Protein AF-A0A519R0A8-F1 (afdb_monomer_lite)

Sequence (321 aa):
MTLFTKVAYLVEERYNLFTANKQLREIIYPLIDRTITTGELDEILRKILRLENKTVKRFNTLLNRAEIEDIIEFSEKVSKKMEDLEFVEKLTVTEISKYVAERKELHKVLEKMLWLFGEQYLDNTTLLSDTNLENNLRKLSEEHLAYKANKKEGNISTDLPAKLKSITDLFLYSEKPIDGVRREILVVELKAPKVRISHIELRQAMKYAKQIEESAFYSEDMNVHIILISSEISNETKYELNGIKKPRENPYFYWQSEAKSITISVMRWAQVIELNKRKLSYLSNKLKIKDVNIDEKINSDFSDIGFDKVRSVLRKVPIPQ

Radius of gyration: 27.21 Å; chains: 1; bounding box: 68×45×87 Å

Secondary structure (DSSP, 8-state):
--HHHHHHHHHHHHH-HHHH-HHHHHHHHHHHHHHHHH-TTHHHHHHHHTS-HHHHHHHHHHHTTS-HHHHHHHHHHHHHHHHHHHHHHHHHHSGGGGT--IIIIIHHHHHT-GGGG-GGGSSSEEEEEEEEHHHHHHHHHHHHS-----TTTT-S-S---S----EEEEEEEES--SS-SSEEEEEEEE--TTS-B-HHHHHHHHHHHHHHHH-TT--TTEEEEEEEEES-B-HHHHHHHHHS---TT-TTEEEE-SSSSEEEEEEEHHHHHHHHHHHHHHHHTT--PPP--HHHHHHHH-TTS--HHHHHHHTTSPPP-

Foldseek 3Di:
DDPLVVVVVVCCVVPVCVPPPPVVVVVVSVVSCCCVPPVPCVVVVVVVVPDDPVVVVVVVVVCVPDPPVVVVVVLVVLLVLLLLLLLLCCCQVDPLLVQDDDQQHVLVSCVVVVCLVPPLQPDAKDKDAQDQLLVVLVVCLVPPVVDDQDPVVVLDPPCPDDRRRDTFGIWIWGPDDPPDQATEIETEHEDRQPDADDVVLVVSQVVSLVCLVPHSSRDLSYAYEYEYEYQHHDPVVVVLLVPDDDDPVANQFDDADPVGNYTYGYDYSVRSSVVVVVVSCVVDVPDDHDNHDNVVCCVPPVVVGDSPRSVVVVVVDDDDD

pLDDT: mean 84.0, std 13.2, range [34.72, 97.88]

Structure (mmCIF, N/CA/C/O backbone):
data_AF-A0A519R0A8-F1
#
_entry.id   AF-A0A519R0A8-F1
#
loop_
_atom_site.group_PDB
_atom_site.id
_atom_site.type_symbol
_atom_site.label_atom_id
_atom_site.label_alt_id
_atom_site.label_comp_id
_atom_site.label_asym_id
_atom_site.label_entity_id
_atom_site.label_seq_id
_atom_site.pdbx_PDB_ins_code
_atom_site.Cartn_x
_atom_site.Cartn_y
_atom_site.Cartn_z
_atom_site.occupancy
_atom_site.B_iso_or_equiv
_atom_site.auth_seq_id
_atom_site.auth_comp_id
_atom_site.auth_asym_id
_atom_site.auth_atom_id
_atom_site.pdbx_PDB_model_num
ATOM 1 N N . MET A 1 1 ? -41.594 -8.027 36.739 1.00 58.56 1 MET A N 1
ATOM 2 C CA . MET A 1 1 ? -40.875 -6.739 36.610 1.00 58.56 1 MET A CA 1
ATOM 3 C C . MET A 1 1 ? -39.522 -7.028 35.976 1.00 58.56 1 MET A C 1
ATOM 5 O O . MET A 1 1 ? -38.769 -7.806 36.557 1.00 58.56 1 MET A O 1
ATOM 9 N N . THR A 1 2 ? -39.266 -6.529 34.763 1.00 81.94 2 THR A N 1
ATOM 10 C CA . THR A 1 2 ? -38.031 -6.833 34.014 1.00 81.94 2 THR A CA 1
ATOM 11 C C . THR A 1 2 ? -36.813 -6.209 34.704 1.00 81.94 2 THR A C 1
ATOM 13 O O . THR A 1 2 ? -36.961 -5.309 35.536 1.00 81.94 2 THR A O 1
ATOM 16 N N . LEU A 1 3 ? -35.604 -6.694 34.394 1.00 79.69 3 LEU A N 1
ATOM 17 C CA . LEU A 1 3 ? -34.359 -6.126 34.930 1.00 79.69 3 LEU A CA 1
ATOM 18 C C . LEU A 1 3 ? -34.254 -4.628 34.609 1.00 79.69 3 LEU A C 1
ATOM 20 O O . LEU A 1 3 ? -33.953 -3.839 35.500 1.00 79.69 3 LEU A O 1
ATOM 24 N N . PHE A 1 4 ? -34.621 -4.243 33.383 1.00 83.31 4 PHE A N 1
ATOM 25 C CA . PHE A 1 4 ? -34.763 -2.848 32.973 1.00 83.31 4 PHE A CA 1
ATOM 26 C C . PHE A 1 4 ? -35.669 -2.055 33.925 1.00 83.31 4 PHE A C 1
ATOM 28 O O . PHE A 1 4 ? -35.229 -1.054 34.480 1.00 83.31 4 PHE A O 1
ATOM 35 N N . THR A 1 5 ? -36.900 -2.520 34.190 1.00 81.12 5 THR A N 1
ATOM 36 C CA . THR A 1 5 ? -37.837 -1.799 35.071 1.00 81.12 5 THR A CA 1
ATOM 37 C C . THR A 1 5 ? -37.281 -1.634 36.489 1.00 81.12 5 THR A C 1
ATOM 39 O O . THR A 1 5 ? -37.506 -0.599 37.108 1.00 81.12 5 THR A O 1
ATOM 42 N N . LYS A 1 6 ? -36.540 -2.624 37.012 1.00 83.81 6 LYS A 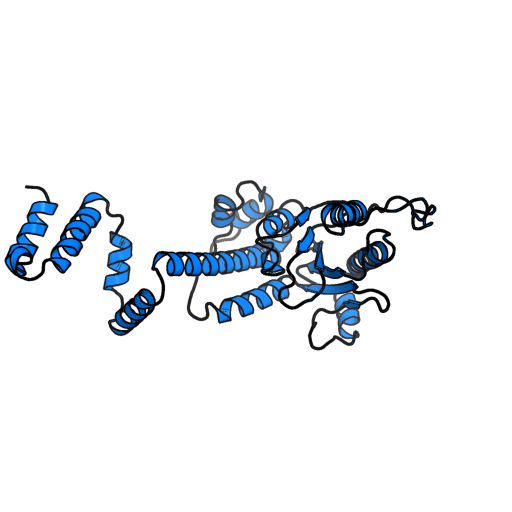N 1
ATOM 43 C CA . LYS A 1 6 ? -35.899 -2.530 38.338 1.00 83.81 6 LYS A CA 1
ATOM 44 C C . LYS A 1 6 ? -34.790 -1.481 38.361 1.00 83.81 6 LYS A C 1
ATOM 46 O O . LYS A 1 6 ? -34.750 -0.670 39.279 1.00 83.81 6 LYS A O 1
ATOM 51 N N . VAL A 1 7 ? -33.918 -1.476 37.353 1.00 83.38 7 VAL A N 1
ATOM 52 C CA . VAL A 1 7 ? -32.825 -0.497 37.248 1.00 83.38 7 VAL A CA 1
ATOM 53 C C . VAL A 1 7 ? -33.376 0.912 37.022 1.00 83.38 7 VAL A C 1
ATOM 55 O O . VAL A 1 7 ? -32.966 1.838 37.715 1.00 83.38 7 VAL A O 1
ATOM 58 N N . ALA A 1 8 ? -34.343 1.072 36.117 1.00 83.50 8 ALA A N 1
ATOM 59 C CA . ALA A 1 8 ? -34.987 2.353 35.841 1.00 83.50 8 ALA A CA 1
ATOM 60 C C . ALA A 1 8 ? -35.677 2.929 37.088 1.00 83.50 8 ALA A C 1
ATOM 62 O O . ALA A 1 8 ? -35.498 4.106 37.388 1.00 83.50 8 ALA A O 1
ATOM 63 N N . TYR A 1 9 ? -36.387 2.093 37.854 1.00 85.38 9 TYR A N 1
ATOM 64 C CA . TYR A 1 9 ? -37.007 2.503 39.115 1.00 85.38 9 TYR A CA 1
ATOM 65 C C . TYR A 1 9 ? -35.974 3.014 40.132 1.00 85.38 9 TYR A C 1
ATOM 67 O O . TYR A 1 9 ? -36.159 4.088 40.691 1.00 85.38 9 TYR A O 1
ATOM 75 N N . LEU A 1 10 ? -34.861 2.296 40.328 1.00 85.50 10 LEU A N 1
ATOM 76 C CA . LEU A 1 10 ? -33.800 2.707 41.262 1.00 85.50 10 LEU A CA 1
ATOM 77 C C . LEU A 1 10 ? -33.104 4.011 40.840 1.00 85.50 10 LEU A C 1
ATOM 79 O O . LEU A 1 10 ? -32.723 4.819 41.687 1.00 85.50 10 LEU A O 1
ATOM 83 N N . VAL A 1 11 ? -32.912 4.220 39.534 1.00 85.19 11 VAL A N 1
ATOM 84 C CA . VAL A 1 11 ? -32.362 5.476 39.000 1.00 85.19 11 VAL A CA 1
ATOM 85 C C . VAL A 1 11 ? -33.326 6.629 39.265 1.00 85.19 11 VAL A C 1
ATOM 87 O O . VAL A 1 11 ? -32.899 7.694 39.709 1.00 85.19 11 VAL A O 1
ATOM 90 N N . GLU A 1 12 ? -34.619 6.415 39.043 1.00 86.00 12 GLU A N 1
ATOM 91 C CA . GLU A 1 12 ? -35.636 7.434 39.273 1.00 86.00 12 GLU A CA 1
ATOM 92 C C . GLU A 1 12 ? -35.795 7.774 40.756 1.00 86.00 12 GLU A C 1
ATOM 94 O O . GLU A 1 12 ? -35.797 8.945 41.116 1.00 86.00 12 GLU A O 1
ATOM 99 N N . GLU A 1 13 ? -35.841 6.771 41.631 1.00 86.19 13 GLU A N 1
ATOM 100 C CA . GLU A 1 13 ? -35.926 6.963 43.082 1.00 86.19 13 GLU A CA 1
ATOM 101 C C . GLU A 1 13 ? -34.763 7.813 43.617 1.00 86.19 13 GLU A C 1
ATOM 103 O O . GLU A 1 13 ? -34.946 8.654 44.496 1.00 86.19 13 GLU A O 1
ATOM 108 N N . ARG A 1 14 ? -33.559 7.630 43.061 1.00 83.69 14 ARG A N 1
ATOM 109 C CA . ARG A 1 14 ? -32.351 8.323 43.521 1.00 83.69 14 ARG A CA 1
ATOM 110 C C . ARG A 1 14 ? -32.136 9.701 42.894 1.00 83.69 14 ARG A C 1
ATOM 112 O O . ARG A 1 14 ? -31.590 10.578 43.561 1.00 83.69 14 ARG A O 1
ATOM 119 N N . TYR A 1 15 ? -32.486 9.881 41.621 1.00 81.56 15 TYR A N 1
ATOM 120 C CA . TYR A 1 15 ? -32.145 11.084 40.847 1.00 81.56 15 TYR A CA 1
ATOM 121 C C . TYR A 1 15 ? -33.360 11.888 40.363 1.00 81.56 15 TYR A C 1
ATOM 123 O O . TYR A 1 15 ? -33.175 12.996 39.861 1.00 81.56 15 TYR A O 1
ATOM 131 N N . ASN A 1 16 ? -34.578 11.359 40.522 1.00 83.19 16 ASN A N 1
ATOM 132 C CA . ASN A 1 16 ? -35.859 11.987 40.176 1.00 83.19 16 ASN A CA 1
ATOM 133 C C . ASN A 1 16 ? -35.863 12.626 38.768 1.00 83.19 16 ASN A C 1
ATOM 135 O O . ASN A 1 16 ? -36.274 13.776 38.568 1.00 83.19 16 ASN A O 1
ATOM 139 N N . LEU A 1 17 ? -35.322 11.898 37.781 1.00 79.44 17 LEU A N 1
ATOM 140 C CA . LEU A 1 17 ? -35.081 12.391 36.423 1.00 79.44 17 LEU A CA 1
ATOM 141 C C . LEU A 1 17 ? -36.370 12.806 35.697 1.00 79.44 17 LEU A C 1
ATOM 143 O O . LEU A 1 17 ? -36.302 13.678 34.826 1.00 79.44 17 LEU A O 1
ATOM 147 N N . PHE A 1 18 ? -37.535 12.248 36.053 1.00 70.81 18 PHE A N 1
ATOM 148 C CA . PHE A 1 18 ? -38.830 12.634 35.481 1.00 70.81 18 PHE A CA 1
ATOM 149 C C . PHE A 1 18 ? -39.175 14.102 35.722 1.00 70.81 18 PHE A C 1
ATOM 151 O O . PHE A 1 18 ? -39.801 14.713 34.856 1.00 70.81 18 PHE A O 1
ATOM 158 N N . THR A 1 19 ? -38.774 14.665 36.863 1.00 69.31 19 THR A N 1
ATOM 159 C CA . THR A 1 19 ? -39.063 16.063 37.219 1.00 69.31 19 THR A CA 1
ATOM 160 C C . THR A 1 19 ? -37.843 16.970 37.089 1.00 69.31 19 THR A C 1
ATOM 162 O O . THR A 1 19 ? -38.003 18.158 36.822 1.00 69.31 19 THR A O 1
ATOM 165 N N . ALA A 1 20 ? -36.630 16.427 37.230 1.00 67.25 20 ALA A N 1
ATOM 166 C CA . ALA A 1 20 ? -35.409 17.222 37.321 1.00 67.25 20 ALA A CA 1
ATOM 167 C C . ALA A 1 20 ? -34.780 17.593 35.966 1.00 67.25 20 ALA A C 1
ATOM 169 O O . ALA A 1 20 ? -34.232 18.688 35.839 1.00 67.25 20 ALA A O 1
ATOM 170 N N . ASN A 1 21 ? -34.798 16.710 34.955 1.00 71.62 21 ASN A N 1
ATOM 171 C CA . ASN A 1 21 ? -34.116 16.989 33.684 1.00 71.62 21 ASN A CA 1
ATOM 172 C C . ASN A 1 21 ? -34.630 16.129 32.513 1.00 71.62 21 ASN A C 1
ATOM 174 O O . ASN A 1 21 ? -34.204 14.988 32.314 1.00 71.62 21 ASN A O 1
ATOM 178 N N . LYS A 1 22 ? -35.500 16.719 31.679 1.00 75.56 22 LYS A N 1
ATOM 179 C CA . LYS A 1 22 ? -36.087 16.056 30.502 1.00 75.56 22 LYS A CA 1
ATOM 180 C C . LYS A 1 22 ? -35.032 15.565 29.495 1.00 75.56 22 LYS A C 1
ATOM 182 O O . LYS A 1 22 ? -35.197 14.476 28.957 1.00 75.56 22 LYS A O 1
ATOM 187 N N . GLN A 1 23 ? -33.946 16.316 29.283 1.00 79.06 23 GLN A N 1
ATOM 188 C CA . GLN A 1 23 ? -32.881 15.937 28.342 1.00 79.06 23 GLN A CA 1
ATOM 189 C C . GLN A 1 23 ? -32.095 14.714 28.830 1.00 79.06 23 GLN A C 1
ATOM 191 O O . GLN A 1 23 ? -31.862 13.785 28.063 1.00 79.06 23 GLN A O 1
ATOM 196 N N . LEU A 1 24 ? -31.730 14.663 30.117 1.00 79.62 24 LEU A N 1
ATOM 197 C CA . LEU A 1 24 ? -31.035 13.494 30.674 1.00 79.62 24 LEU A CA 1
ATOM 198 C C . LEU A 1 24 ? -31.909 12.240 30.628 1.00 79.62 24 LEU A C 1
ATOM 200 O O . LEU A 1 24 ? -31.403 11.151 30.370 1.00 79.62 24 LEU A O 1
ATOM 204 N N . ARG A 1 25 ? -33.222 12.386 30.826 1.00 82.12 25 ARG A N 1
ATOM 205 C CA . ARG A 1 25 ? -34.179 11.279 30.733 1.00 82.12 25 ARG A CA 1
ATOM 206 C C . ARG A 1 25 ? -34.191 10.628 29.346 1.00 82.12 25 ARG A C 1
ATOM 208 O O . ARG A 1 25 ? -34.210 9.404 29.246 1.00 82.12 25 ARG A O 1
ATOM 215 N N . GLU A 1 26 ? -34.176 11.447 28.295 1.00 83.88 26 GLU A N 1
ATOM 216 C CA . GLU A 1 26 ? -34.168 11.002 26.892 1.00 83.88 26 GLU A CA 1
ATOM 217 C C . GLU A 1 26 ? -32.861 10.293 26.499 1.00 83.88 26 GLU A C 1
ATOM 219 O O . GLU A 1 26 ? -32.829 9.586 25.499 1.00 83.88 26 GLU A O 1
ATOM 224 N N . ILE A 1 27 ? -31.809 10.408 27.316 1.00 85.00 27 ILE A N 1
ATOM 225 C CA . ILE A 1 27 ? -30.513 9.753 27.107 1.00 85.00 27 ILE A CA 1
ATOM 226 C C . ILE A 1 27 ? -30.371 8.501 27.989 1.00 85.00 27 ILE A C 1
ATOM 228 O O . ILE A 1 27 ? -30.049 7.419 27.501 1.00 85.00 27 ILE A O 1
ATOM 232 N N . ILE A 1 28 ? -30.623 8.626 29.296 1.00 85.19 28 ILE A N 1
ATOM 233 C CA . ILE A 1 28 ? -30.340 7.587 30.300 1.00 85.19 28 ILE A CA 1
ATOM 234 C C . ILE A 1 28 ? -31.201 6.338 30.087 1.00 85.19 28 ILE A C 1
ATOM 236 O O . ILE A 1 28 ? -30.672 5.228 30.131 1.00 85.19 28 ILE A O 1
ATOM 240 N N . TYR A 1 29 ? -32.507 6.483 29.839 1.00 84.88 29 TYR A N 1
ATOM 241 C CA . TYR A 1 29 ? -33.378 5.314 29.696 1.00 84.88 29 TYR A CA 1
ATOM 242 C C . TYR A 1 29 ? -33.088 4.495 28.431 1.00 84.88 29 TYR A C 1
ATOM 244 O O . TYR A 1 29 ? -32.929 3.281 28.570 1.00 84.88 29 TYR A O 1
ATOM 252 N N . PRO A 1 30 ? -32.916 5.099 27.237 1.00 86.56 30 PRO A N 1
ATOM 253 C CA . PRO A 1 30 ? -32.471 4.351 26.062 1.00 86.56 30 PRO A CA 1
ATOM 254 C C . PRO A 1 30 ? -31.091 3.713 26.234 1.00 86.56 30 PRO A C 1
ATOM 256 O O . PRO A 1 30 ? -30.881 2.598 25.765 1.00 86.56 30 PRO A O 1
ATOM 259 N N . LEU A 1 31 ? -30.154 4.371 26.929 1.00 84.75 31 LEU A N 1
ATOM 260 C CA . LEU A 1 31 ? -28.845 3.780 27.224 1.00 84.75 31 LEU A CA 1
ATOM 261 C C . LEU A 1 31 ? -28.966 2.540 28.113 1.00 84.75 31 LEU A C 1
ATOM 263 O O . LEU A 1 31 ? -28.360 1.516 27.800 1.00 84.75 31 LEU A O 1
ATO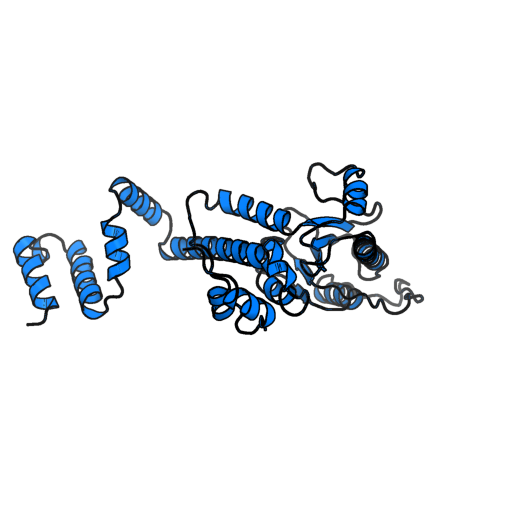M 267 N N . ILE A 1 32 ? -29.742 2.612 29.200 1.00 83.44 32 ILE A N 1
ATOM 268 C CA . ILE A 1 32 ? -29.983 1.471 30.096 1.00 83.44 32 ILE A CA 1
ATOM 269 C C . ILE A 1 32 ? -30.641 0.330 29.317 1.00 83.44 32 ILE A C 1
ATOM 271 O O . ILE A 1 32 ? -30.184 -0.807 29.415 1.00 83.44 32 ILE A O 1
ATOM 275 N N . ASP A 1 33 ? -31.671 0.629 28.523 1.00 84.56 33 ASP A N 1
ATOM 276 C CA . ASP A 1 33 ? -32.378 -0.379 27.735 1.00 84.56 33 ASP A CA 1
ATOM 277 C C . ASP A 1 33 ? -31.461 -1.043 26.703 1.00 84.56 33 ASP A C 1
ATOM 279 O O . ASP A 1 33 ? -31.282 -2.258 26.734 1.00 84.56 33 ASP A O 1
ATOM 283 N N . ARG A 1 34 ? -30.775 -0.263 25.855 1.00 83.56 34 ARG A N 1
ATOM 284 C 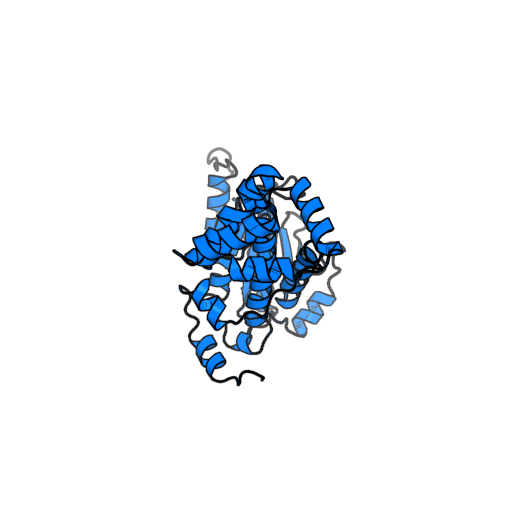CA . ARG A 1 34 ? -29.857 -0.815 24.844 1.00 83.56 34 ARG A CA 1
ATOM 285 C C . ARG A 1 34 ? -28.730 -1.623 25.478 1.00 83.56 34 ARG A C 1
ATOM 287 O O . ARG A 1 34 ? -28.407 -2.699 24.979 1.00 83.56 34 ARG A O 1
ATOM 294 N N . THR A 1 35 ? -28.164 -1.155 26.590 1.00 84.19 35 THR A N 1
ATOM 295 C CA . THR A 1 35 ? -27.068 -1.863 27.270 1.00 84.19 35 THR A CA 1
ATOM 296 C C . THR A 1 35 ? -27.535 -3.189 27.871 1.00 84.19 35 THR A C 1
ATOM 298 O O . THR A 1 35 ? -26.844 -4.190 27.723 1.00 84.19 35 THR A O 1
ATOM 301 N N . ILE A 1 36 ? -28.707 -3.224 28.517 1.00 82.81 36 ILE A N 1
ATOM 302 C CA . ILE A 1 36 ? -29.239 -4.440 29.156 1.00 82.81 36 ILE A CA 1
ATOM 303 C C . ILE A 1 36 ? -29.782 -5.434 28.122 1.00 82.81 36 ILE A C 1
ATOM 305 O O . ILE A 1 36 ? -29.609 -6.639 28.288 1.00 82.81 36 ILE A O 1
ATOM 309 N N . THR A 1 37 ? -30.449 -4.940 27.079 1.00 81.19 37 THR A N 1
ATOM 310 C CA . THR A 1 37 ? -31.188 -5.771 26.121 1.00 81.19 37 THR A CA 1
ATOM 311 C C . THR A 1 37 ? -30.292 -6.314 25.008 1.00 81.19 37 THR A C 1
ATOM 313 O O . THR A 1 37 ? -30.433 -7.476 24.636 1.00 81.19 37 THR A O 1
ATOM 316 N N . THR A 1 38 ? -29.364 -5.505 24.483 1.00 78.31 38 THR A N 1
ATOM 317 C CA . THR A 1 38 ? -28.519 -5.895 23.332 1.00 78.31 38 THR A CA 1
ATOM 318 C C . THR A 1 38 ? -27.066 -6.171 23.710 1.00 78.31 38 THR A C 1
ATOM 320 O O . THR A 1 38 ? -26.381 -6.912 23.014 1.00 78.31 38 THR A O 1
ATOM 323 N N . GLY A 1 39 ? -26.567 -5.571 24.798 1.00 79.31 39 GLY A N 1
ATOM 324 C CA . GLY A 1 39 ? -25.154 -5.648 25.184 1.00 79.31 39 GLY A CA 1
ATOM 325 C C . GLY A 1 39 ? -24.187 -4.889 24.261 1.00 79.31 39 GLY A C 1
ATOM 326 O O . GLY A 1 39 ? -23.020 -4.744 24.614 1.00 79.31 39 GLY A O 1
ATOM 327 N N . GLU A 1 40 ? -24.654 -4.343 23.131 1.00 79.81 40 GLU A N 1
ATOM 328 C CA . GLU A 1 40 ? -23.834 -3.675 22.101 1.00 79.81 40 GLU A CA 1
ATOM 329 C C . GLU A 1 40 ? -22.995 -2.513 22.651 1.00 79.81 40 GLU A C 1
ATOM 331 O O . GLU A 1 40 ? -21.902 -2.227 22.167 1.00 79.81 40 GLU A O 1
ATOM 336 N N . LEU A 1 41 ? -23.502 -1.834 23.682 1.00 83.81 41 LEU A N 1
ATOM 337 C CA . LEU A 1 41 ? -22.853 -0.670 24.278 1.00 83.81 41 LEU A CA 1
ATOM 338 C C . LEU A 1 41 ? -21.881 -1.020 25.412 1.00 83.81 41 LEU A C 1
ATOM 340 O O . LEU A 1 41 ? -21.186 -0.121 25.879 1.00 83.81 41 LEU A O 1
ATOM 344 N N . ASP A 1 42 ? -21.798 -2.275 25.869 1.00 84.06 42 ASP A N 1
ATOM 345 C CA . ASP A 1 42 ? -21.018 -2.626 27.067 1.00 84.06 42 ASP A CA 1
ATOM 346 C C . ASP A 1 42 ? -19.532 -2.270 26.910 1.00 84.06 42 ASP A C 1
ATOM 348 O O . ASP A 1 42 ? -18.967 -1.560 27.745 1.00 84.06 42 ASP A O 1
ATOM 352 N N . GLU A 1 43 ? -18.896 -2.675 25.807 1.00 85.75 43 GLU A N 1
ATOM 353 C CA . GLU A 1 43 ? -17.475 -2.386 25.584 1.00 85.75 43 GLU A CA 1
ATOM 354 C C . GLU A 1 43 ? -17.218 -0.884 25.385 1.00 85.75 43 GLU A C 1
ATOM 356 O O . GLU A 1 43 ? -16.257 -0.332 25.935 1.00 85.75 43 GLU A O 1
ATOM 361 N N . ILE A 1 44 ? -18.099 -0.207 24.643 1.00 87.12 44 ILE A N 1
ATOM 362 C CA . ILE A 1 44 ? -18.009 1.231 24.362 1.00 87.12 44 ILE A CA 1
ATOM 363 C C . ILE A 1 44 ? -18.131 2.023 25.666 1.00 87.12 44 ILE A C 1
ATOM 365 O O . ILE A 1 44 ? -17.261 2.835 25.984 1.00 87.12 44 ILE A O 1
ATOM 369 N N . LEU A 1 45 ? -19.164 1.749 26.466 1.00 86.56 45 LEU A N 1
ATOM 370 C CA . LEU A 1 45 ? -19.393 2.419 27.742 1.00 86.56 45 LEU A CA 1
ATOM 371 C C . LEU A 1 45 ? -18.272 2.118 28.735 1.00 86.56 45 LEU A C 1
ATOM 373 O O . LEU A 1 45 ? -17.784 3.043 29.380 1.00 86.56 45 LEU A O 1
ATOM 377 N N . ARG A 1 46 ? -17.779 0.874 28.822 1.00 88.12 46 ARG A N 1
ATOM 378 C CA . ARG A 1 46 ? -16.607 0.547 29.656 1.00 88.12 46 ARG A CA 1
ATOM 379 C C . ARG A 1 46 ? -15.371 1.342 29.248 1.00 88.12 46 ARG A C 1
ATOM 381 O O . ARG A 1 46 ? -14.638 1.800 30.125 1.00 88.12 46 ARG A O 1
ATOM 388 N N . LYS A 1 47 ? -15.121 1.506 27.945 1.00 89.31 47 LYS A N 1
ATOM 389 C CA . LYS A 1 47 ? -14.009 2.319 27.430 1.00 89.31 47 LYS A CA 1
ATOM 390 C C . LYS A 1 47 ? -14.194 3.796 27.777 1.00 89.31 47 LYS A C 1
ATOM 392 O O . LYS A 1 47 ? -13.250 4.401 28.275 1.00 89.31 47 LYS A O 1
ATOM 397 N N . ILE A 1 48 ? -15.398 4.346 27.600 1.00 89.12 48 ILE A N 1
ATOM 398 C CA . ILE A 1 48 ? -15.721 5.747 27.921 1.00 89.12 48 ILE A CA 1
ATOM 399 C C . ILE A 1 48 ? -15.601 6.022 29.427 1.00 89.12 48 ILE A C 1
ATOM 401 O O . ILE A 1 48 ? -14.979 7.005 29.819 1.00 89.12 48 ILE A O 1
ATOM 405 N N . LEU A 1 49 ? -16.130 5.142 30.282 1.00 88.31 49 LEU A N 1
ATOM 406 C CA . LEU A 1 49 ? -16.098 5.291 31.745 1.00 88.31 49 LEU A CA 1
ATOM 407 C C . LEU A 1 49 ? -14.679 5.249 32.330 1.00 88.31 49 LEU A C 1
ATOM 409 O O . LEU A 1 49 ? -14.454 5.743 33.432 1.00 88.31 49 LEU A O 1
ATOM 413 N N . ARG A 1 50 ? -13.720 4.660 31.607 1.00 91.50 50 ARG A N 1
ATOM 414 C CA . ARG A 1 50 ? -12.300 4.617 31.988 1.00 91.50 50 ARG A CA 1
ATOM 415 C C . ARG A 1 50 ? -11.509 5.840 31.514 1.00 91.50 50 ARG A C 1
ATOM 417 O O . ARG A 1 50 ? -10.327 5.943 31.836 1.00 91.50 50 ARG A O 1
ATOM 424 N N . LEU A 1 51 ? -12.114 6.746 30.742 1.00 91.56 51 LEU A N 1
ATOM 425 C CA . LEU A 1 51 ? -11.434 7.946 30.263 1.00 91.56 51 LEU A CA 1
ATOM 426 C C . LEU A 1 51 ? -11.214 8.943 31.402 1.00 91.56 51 LEU A C 1
ATOM 428 O O . LEU A 1 51 ? -12.112 9.253 32.180 1.00 91.56 51 LEU A O 1
ATOM 432 N N . GLU A 1 52 ? -10.022 9.530 31.446 1.00 93.69 52 GLU A N 1
ATOM 433 C CA . GLU A 1 52 ? -9.743 10.648 32.342 1.00 93.69 52 GLU A CA 1
ATOM 434 C C . GLU A 1 52 ? -10.580 11.883 31.972 1.00 93.69 52 GLU A C 1
ATOM 436 O O . GLU A 1 52 ? -10.791 12.181 30.791 1.00 93.69 52 GLU A O 1
ATOM 441 N N . ASN A 1 53 ? -10.954 12.691 32.971 1.00 91.12 53 ASN A N 1
ATOM 442 C CA . ASN A 1 53 ? -11.732 13.927 32.786 1.00 91.12 53 ASN A CA 1
ATOM 443 C C . ASN A 1 53 ? -11.149 14.866 31.714 1.00 91.12 53 ASN A C 1
ATOM 445 O O . ASN A 1 53 ? -11.886 15.525 30.977 1.00 91.12 53 ASN A O 1
ATOM 449 N N . LYS A 1 54 ? -9.816 14.935 31.601 1.00 93.75 54 LYS A N 1
ATOM 450 C CA . LYS A 1 54 ? -9.134 15.732 30.570 1.00 93.75 54 LYS A CA 1
ATOM 451 C C . LYS A 1 54 ? -9.430 15.213 29.160 1.00 93.75 54 LYS A C 1
ATOM 453 O O . LYS A 1 54 ? -9.615 16.013 28.245 1.00 93.75 54 LYS A O 1
ATOM 458 N N . THR A 1 55 ? -9.484 13.897 28.981 1.00 91.00 55 THR A N 1
ATOM 459 C CA . THR A 1 55 ? -9.796 13.249 27.702 1.00 91.00 55 THR A CA 1
ATOM 460 C C . THR A 1 55 ? -11.267 13.420 27.346 1.00 91.00 55 THR A C 1
ATOM 462 O O . THR A 1 55 ? -11.552 13.795 26.214 1.00 91.00 55 THR A O 1
ATOM 465 N N . VAL A 1 56 ? -12.181 13.283 28.313 1.00 92.12 56 VAL A N 1
ATOM 466 C CA . VAL A 1 56 ? -13.619 13.554 28.110 1.00 92.12 56 VAL A CA 1
ATOM 467 C C . VAL A 1 56 ? -13.849 14.985 27.612 1.00 92.12 56 VAL A C 1
ATOM 469 O O . VAL A 1 56 ? -14.533 15.193 26.614 1.00 92.12 56 VAL A O 1
ATOM 472 N N . LYS A 1 57 ? -13.205 15.986 28.231 1.00 93.00 57 LYS A N 1
ATOM 473 C CA . LYS A 1 57 ? -13.300 17.386 27.770 1.00 93.00 57 LYS A CA 1
ATOM 474 C C . LYS A 1 57 ? -12.794 17.573 26.335 1.00 93.00 57 LYS A C 1
ATOM 476 O O . LYS A 1 57 ? -13.408 18.303 25.557 1.00 93.00 57 LYS A O 1
ATOM 481 N N . ARG A 1 58 ? -11.683 16.919 25.973 1.00 90.62 58 ARG A N 1
ATOM 482 C CA . ARG A 1 58 ? -11.144 16.959 24.602 1.00 90.62 58 ARG A CA 1
ATOM 483 C C . ARG A 1 58 ? -12.087 16.293 23.604 1.00 90.62 58 ARG A C 1
ATOM 485 O O . ARG A 1 58 ? -12.261 16.837 22.522 1.00 90.62 58 ARG A O 1
ATOM 492 N N . PHE A 1 59 ? -12.697 15.171 23.977 1.00 90.38 59 PHE A N 1
ATOM 493 C CA . PHE A 1 59 ? -13.665 14.467 23.142 1.00 90.38 59 PHE A CA 1
ATOM 494 C C . PHE A 1 59 ? -14.914 15.320 22.895 1.00 90.38 59 PHE A C 1
ATOM 496 O O . PHE A 1 59 ? -15.253 15.555 21.744 1.00 90.38 59 PHE A O 1
ATOM 503 N N . ASN A 1 60 ? -15.496 15.928 23.934 1.00 90.75 60 ASN A N 1
ATOM 504 C CA . ASN A 1 60 ? -16.609 16.875 23.765 1.00 90.75 60 ASN A CA 1
ATOM 505 C C . ASN A 1 60 ? -16.237 18.064 22.864 1.00 90.75 60 ASN A C 1
ATOM 507 O O . ASN A 1 60 ? -17.030 18.495 22.038 1.00 90.75 60 ASN A O 1
ATOM 511 N N . THR A 1 61 ? -15.013 18.589 22.989 1.00 93.56 61 THR A N 1
ATOM 512 C CA . THR A 1 61 ? -14.542 19.675 22.109 1.00 93.56 61 THR A CA 1
ATOM 513 C C . THR A 1 61 ? -14.453 19.233 20.649 1.00 93.56 61 THR A C 1
ATOM 515 O O . THR A 1 61 ? -14.688 20.045 19.759 1.00 93.56 61 THR A O 1
ATOM 518 N N . LEU A 1 62 ? -14.089 17.972 20.402 1.00 91.44 62 LEU A N 1
ATOM 519 C CA . LEU A 1 62 ? -14.015 17.401 19.063 1.00 91.44 62 LEU A CA 1
ATOM 520 C C . LEU A 1 62 ? -15.417 17.199 18.471 1.00 91.44 62 LEU A C 1
ATOM 522 O O . LEU A 1 62 ? -15.645 17.640 17.352 1.00 91.44 62 LEU A O 1
ATOM 526 N N . LEU A 1 63 ? -16.353 16.644 19.248 1.00 92.12 63 LEU A N 1
ATOM 527 C CA . LEU A 1 63 ? -17.753 16.460 18.841 1.00 92.12 63 LEU A CA 1
ATOM 528 C C . LEU A 1 63 ? -18.481 17.783 18.556 1.00 92.12 63 LEU A C 1
ATOM 530 O O . LEU A 1 63 ? -19.392 17.830 17.748 1.00 92.12 63 LEU A O 1
ATOM 534 N N . ASN A 1 64 ? -18.053 18.890 19.169 1.00 92.25 64 ASN A N 1
ATOM 535 C CA . ASN A 1 64 ? -18.577 20.220 18.836 1.00 92.25 64 ASN A CA 1
ATOM 536 C C . ASN A 1 64 ? -18.066 20.767 17.488 1.00 92.25 64 ASN A C 1
ATOM 538 O O . ASN A 1 64 ? -18.468 21.857 17.086 1.00 92.25 64 ASN A O 1
ATOM 542 N N . ARG A 1 65 ? -17.104 20.095 16.844 1.00 93.75 65 ARG A N 1
ATOM 543 C CA . ARG A 1 65 ? -16.430 20.560 15.619 1.00 93.75 65 ARG A CA 1
ATOM 544 C C . ARG A 1 65 ? -16.596 19.612 14.435 1.00 93.75 65 ARG A C 1
ATOM 546 O O . ARG A 1 65 ? -16.353 20.048 13.315 1.00 93.75 65 ARG A O 1
ATOM 553 N N . ALA A 1 66 ? -16.922 18.349 14.684 1.00 92.69 66 ALA A N 1
ATOM 554 C CA . ALA A 1 66 ? -17.078 17.309 13.679 1.00 92.69 66 ALA A CA 1
ATOM 555 C C . ALA A 1 66 ? -18.087 16.265 14.170 1.00 92.69 66 ALA A C 1
ATOM 557 O O . ALA A 1 66 ? -18.173 16.022 15.379 1.00 92.69 66 ALA A O 1
ATOM 558 N N . GLU A 1 67 ? -18.796 15.637 13.235 1.00 93.12 67 GLU A N 1
ATOM 559 C CA . GLU A 1 67 ? -19.728 14.554 13.543 1.00 93.12 67 GLU A CA 1
ATOM 560 C C . GLU A 1 67 ? -18.971 13.306 14.017 1.00 93.12 67 GLU A C 1
ATOM 562 O O . GLU A 1 67 ? -17.823 13.054 13.631 1.00 93.12 67 GLU A O 1
ATOM 567 N N . ILE A 1 68 ? -19.596 12.522 14.902 1.00 90.50 68 ILE A N 1
ATOM 568 C CA . ILE A 1 68 ? -18.946 11.335 15.475 1.00 90.50 68 ILE A CA 1
ATOM 569 C C . ILE A 1 68 ? -18.663 10.285 14.400 1.00 90.50 68 ILE A C 1
ATOM 571 O O . ILE A 1 68 ? -17.622 9.629 14.452 1.00 90.50 68 ILE A O 1
ATOM 575 N N . GLU A 1 69 ? -19.544 10.180 13.409 1.00 92.12 69 GLU A N 1
ATOM 576 C CA . GLU A 1 69 ? -19.404 9.318 12.243 1.00 92.12 69 GLU A CA 1
ATOM 577 C C . GLU A 1 69 ? -18.142 9.670 11.441 1.00 92.12 69 GLU A C 1
ATOM 579 O O . GLU A 1 69 ? -17.326 8.783 11.195 1.00 92.12 69 GLU A O 1
ATOM 584 N N . ASP A 1 70 ? -17.903 10.955 11.150 1.00 91.81 70 ASP A N 1
ATOM 585 C CA . ASP A 1 70 ? -16.715 11.414 10.410 1.00 91.81 70 ASP A CA 1
ATOM 586 C C . ASP A 1 70 ? -15.413 11.107 11.170 1.00 91.81 70 ASP A C 1
ATOM 588 O O . ASP A 1 70 ? -14.391 10.724 10.593 1.00 91.81 70 ASP A O 1
ATOM 592 N N . ILE A 1 71 ? -15.435 11.264 12.499 1.00 89.31 71 ILE A N 1
ATOM 593 C CA . ILE A 1 71 ? -14.285 10.966 13.365 1.00 89.31 71 ILE A CA 1
ATOM 594 C C . ILE A 1 71 ? -13.971 9.467 13.344 1.00 89.31 71 ILE A C 1
ATOM 596 O O . ILE A 1 71 ? -12.793 9.085 13.331 1.00 89.31 71 ILE A O 1
ATOM 600 N N . ILE A 1 72 ? -15.008 8.626 13.375 1.00 90.25 72 ILE A N 1
ATOM 601 C CA . ILE A 1 72 ? -14.873 7.170 13.307 1.00 90.25 72 ILE A CA 1
ATOM 602 C C . ILE A 1 72 ? -14.326 6.768 11.938 1.00 90.25 72 ILE A C 1
ATOM 604 O O . ILE A 1 72 ? -13.306 6.083 11.901 1.00 90.25 72 ILE A O 1
ATOM 608 N N . GLU A 1 73 ? -14.917 7.251 10.843 1.00 91.50 73 GLU A N 1
ATOM 609 C CA . GLU A 1 73 ? -14.490 6.926 9.476 1.00 91.50 73 GLU A CA 1
ATOM 610 C C . GLU A 1 73 ? -13.028 7.324 9.233 1.00 91.50 73 GLU A C 1
ATOM 612 O O . GLU A 1 73 ? -12.221 6.528 8.744 1.00 91.50 73 GLU A O 1
ATOM 617 N N . PHE A 1 74 ? -12.640 8.536 9.642 1.00 88.81 74 PHE A N 1
ATOM 618 C CA . PHE A 1 74 ? -11.255 8.984 9.536 1.00 88.81 74 PHE A CA 1
ATOM 619 C C . PHE A 1 74 ? -10.305 8.091 10.343 1.00 88.81 74 PHE A C 1
ATOM 621 O O . PHE A 1 74 ? -9.249 7.689 9.846 1.00 88.81 74 PHE A O 1
ATOM 628 N N . SER A 1 75 ? -10.676 7.767 11.586 1.00 88.44 75 SER A N 1
ATOM 629 C CA . SER A 1 75 ? -9.856 6.925 12.462 1.00 88.44 75 SER A CA 1
ATOM 630 C C . SER A 1 75 ? -9.699 5.515 11.894 1.00 88.44 75 SER A C 1
ATOM 632 O O . SER A 1 75 ? -8.591 4.982 11.895 1.00 88.44 75 SER A O 1
ATOM 634 N N . GLU A 1 76 ? -10.775 4.937 11.361 1.00 90.12 76 GLU A N 1
ATOM 635 C CA . GLU A 1 76 ? -10.772 3.629 10.710 1.00 90.12 76 GLU A CA 1
ATOM 636 C C . GLU A 1 76 ? -9.888 3.633 9.460 1.00 90.12 76 GLU A C 1
ATOM 638 O O . GLU A 1 76 ? -9.024 2.767 9.322 1.00 90.12 76 GLU A O 1
ATOM 643 N N . LYS A 1 77 ? -10.005 4.652 8.597 1.00 90.25 77 LYS A N 1
ATOM 644 C CA . LYS A 1 77 ? -9.164 4.796 7.398 1.00 90.25 77 LYS A CA 1
ATOM 645 C C . LYS A 1 77 ? -7.678 4.863 7.747 1.00 90.25 77 LYS A C 1
ATOM 647 O O . LYS A 1 77 ? -6.857 4.224 7.088 1.00 90.25 77 LYS A O 1
ATOM 652 N N . VAL A 1 78 ? -7.313 5.620 8.784 1.00 90.19 78 VAL A N 1
ATOM 653 C CA . VAL A 1 78 ? -5.921 5.713 9.247 1.00 90.19 78 VAL A CA 1
ATOM 654 C C . VAL A 1 78 ? -5.454 4.382 9.844 1.00 90.19 78 VAL A C 1
ATOM 656 O O . VAL A 1 78 ? -4.383 3.904 9.470 1.00 90.19 78 VAL A O 1
ATOM 659 N N . SER A 1 79 ? -6.250 3.759 10.719 1.00 90.19 79 SER A N 1
ATOM 660 C CA . SER A 1 79 ? -5.944 2.446 11.303 1.00 90.19 79 SER A CA 1
ATOM 661 C C . SER A 1 79 ? -5.734 1.380 10.231 1.00 90.19 79 SER A C 1
ATOM 663 O O . SER A 1 79 ? -4.709 0.701 10.247 1.00 90.19 79 SER A O 1
ATOM 665 N N . LYS A 1 80 ? -6.640 1.288 9.253 1.00 92.12 80 LYS A N 1
ATOM 666 C CA . LYS A 1 80 ? -6.564 0.320 8.157 1.00 92.12 80 LYS A CA 1
ATOM 667 C C . LYS A 1 80 ? -5.267 0.450 7.369 1.00 92.12 80 LYS A C 1
ATOM 669 O O . LYS A 1 80 ? -4.584 -0.538 7.126 1.00 92.12 80 LYS A O 1
ATOM 674 N N . LYS A 1 81 ? -4.880 1.680 7.032 1.00 93.50 81 LYS A N 1
ATOM 675 C CA . LYS A 1 81 ? -3.625 1.952 6.322 1.00 93.50 81 LYS A CA 1
ATOM 676 C C . LYS A 1 81 ? -2.388 1.576 7.133 1.00 93.50 81 LYS A C 1
ATOM 678 O O . LYS A 1 81 ? -1.401 1.105 6.571 1.00 93.50 81 LYS A O 1
ATOM 683 N N . MET A 1 82 ? -2.421 1.773 8.451 1.00 92.31 82 MET A N 1
ATOM 684 C CA . MET A 1 82 ? -1.338 1.313 9.321 1.00 92.31 82 MET A CA 1
ATOM 685 C C . MET A 1 82 ? -1.244 -0.219 9.324 1.00 92.31 82 MET A C 1
ATOM 687 O O . MET A 1 82 ? -0.138 -0.747 9.225 1.00 92.31 82 MET A O 1
ATOM 691 N N . GLU A 1 83 ? -2.380 -0.923 9.374 1.00 93.81 83 GLU A N 1
ATOM 692 C CA . GLU A 1 83 ? -2.415 -2.390 9.319 1.00 93.81 83 GLU A CA 1
ATOM 693 C C . GLU A 1 83 ? -1.909 -2.918 7.974 1.00 93.81 83 GLU A C 1
ATOM 695 O O . GLU A 1 83 ? -1.154 -3.887 7.920 1.00 93.81 83 GLU A O 1
ATOM 700 N N . ASP A 1 84 ? -2.293 -2.264 6.879 1.00 95.25 84 ASP A N 1
ATOM 701 C CA . ASP A 1 84 ? -1.849 -2.612 5.533 1.00 95.25 84 ASP A CA 1
ATOM 702 C C . ASP A 1 84 ? -0.325 -2.475 5.392 1.00 95.25 84 ASP A C 1
ATOM 704 O O . ASP A 1 84 ? 0.330 -3.362 4.843 1.00 95.25 84 ASP A O 1
ATOM 708 N N . LEU A 1 85 ? 0.269 -1.406 5.941 1.00 95.31 85 LEU A N 1
ATOM 709 C CA . LEU A 1 85 ? 1.726 -1.229 5.949 1.00 95.31 85 LEU A CA 1
ATOM 710 C C . LEU A 1 85 ? 2.437 -2.320 6.738 1.00 95.31 85 LEU A C 1
ATOM 712 O O . LEU A 1 85 ? 3.473 -2.814 6.294 1.00 95.31 85 LEU A O 1
ATOM 716 N N . GLU A 1 86 ? 1.901 -2.684 7.899 1.00 94.88 86 GLU A N 1
ATOM 717 C CA . GLU A 1 86 ? 2.470 -3.744 8.723 1.00 94.88 86 GLU A CA 1
ATOM 718 C C . GLU A 1 86 ? 2.371 -5.108 8.028 1.00 94.88 86 GLU A C 1
ATOM 720 O O . GLU A 1 86 ? 3.323 -5.891 8.025 1.00 94.88 86 GLU A O 1
ATOM 725 N N . PHE A 1 87 ? 1.248 -5.371 7.358 1.00 96.31 87 PHE A N 1
ATOM 726 C CA . PHE A 1 87 ? 1.056 -6.570 6.553 1.00 96.31 87 PHE A CA 1
ATOM 727 C C . PHE A 1 87 ? 2.060 -6.648 5.394 1.00 96.31 87 PHE A C 1
ATOM 729 O O . PHE A 1 87 ? 2.737 -7.665 5.228 1.00 96.31 87 PHE A O 1
ATOM 736 N N . VAL A 1 88 ? 2.228 -5.568 4.624 1.00 96.50 88 VAL A N 1
ATOM 737 C CA . VAL A 1 88 ? 3.196 -5.521 3.515 1.00 96.50 88 VAL A CA 1
ATOM 738 C C . VAL A 1 88 ? 4.632 -5.634 4.026 1.00 96.50 88 VAL A C 1
ATOM 740 O O . VAL A 1 88 ? 5.441 -6.340 3.423 1.00 96.50 88 VAL A O 1
ATOM 743 N N . GLU A 1 89 ? 4.964 -5.013 5.157 1.00 95.81 89 GLU A N 1
ATOM 744 C CA . GLU A 1 89 ? 6.266 -5.172 5.812 1.00 95.81 89 GLU A CA 1
ATOM 745 C C . GLU A 1 89 ? 6.537 -6.631 6.178 1.00 95.81 89 GLU A C 1
ATOM 747 O O . GLU A 1 89 ? 7.598 -7.171 5.852 1.00 95.81 89 GLU A O 1
ATOM 752 N N . LYS A 1 90 ? 5.547 -7.307 6.764 1.00 94.81 90 LYS A N 1
ATOM 753 C CA . LYS A 1 90 ? 5.615 -8.732 7.077 1.00 94.81 90 LYS A CA 1
ATOM 754 C C . LYS A 1 90 ? 5.837 -9.583 5.825 1.00 94.81 90 LYS A C 1
ATOM 756 O O . LYS A 1 90 ? 6.721 -10.440 5.835 1.00 94.81 90 LYS A O 1
ATOM 761 N N . LEU A 1 91 ? 5.134 -9.307 4.727 1.00 94.31 91 LEU A N 1
ATOM 762 C CA . LEU A 1 91 ? 5.301 -10.035 3.465 1.00 94.31 91 LEU A CA 1
ATOM 763 C C . LEU A 1 91 ? 6.636 -9.765 2.759 1.00 94.31 91 LEU A C 1
ATOM 765 O O . LEU A 1 91 ? 7.123 -10.627 2.034 1.00 94.31 91 LEU A O 1
ATOM 769 N N . THR A 1 92 ? 7.236 -8.588 2.927 1.00 95.06 92 THR A N 1
ATOM 770 C CA . THR A 1 92 ? 8.352 -8.157 2.067 1.00 95.06 92 THR A CA 1
ATOM 771 C C . THR A 1 92 ? 9.690 -8.059 2.789 1.00 95.06 92 THR A C 1
ATOM 773 O O . THR A 1 92 ? 10.722 -8.288 2.163 1.00 95.06 92 THR A O 1
ATOM 776 N N . VAL A 1 93 ? 9.713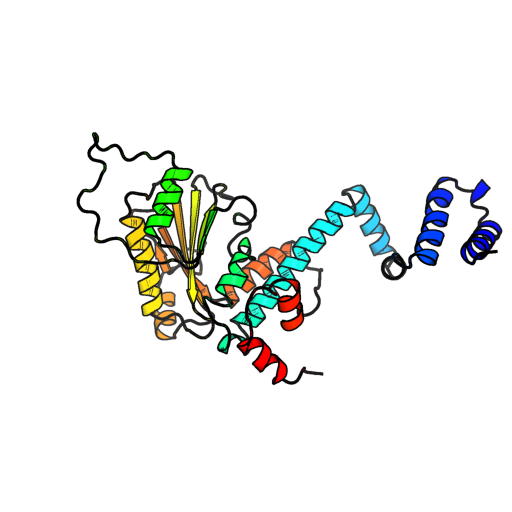 -7.775 4.090 1.00 91.50 93 VAL A N 1
ATOM 777 C CA . VAL A 1 93 ? 10.948 -7.474 4.838 1.00 91.50 93 VAL A CA 1
ATOM 778 C C . VAL A 1 93 ? 11.326 -8.584 5.825 1.00 91.50 93 VAL A C 1
ATOM 780 O O . VAL A 1 93 ? 12.496 -8.722 6.174 1.00 91.50 93 VAL A O 1
ATOM 783 N N . THR A 1 94 ? 10.372 -9.412 6.259 1.00 90.56 94 THR A N 1
ATOM 784 C CA . THR A 1 94 ? 10.632 -10.475 7.249 1.00 90.56 94 THR A CA 1
ATOM 785 C C . THR A 1 94 ? 11.080 -11.792 6.607 1.00 90.56 94 THR A C 1
ATOM 787 O O . THR A 1 94 ? 11.157 -11.916 5.386 1.00 90.56 94 THR A O 1
ATOM 790 N N . GLU A 1 95 ? 11.325 -12.824 7.418 1.00 88.06 95 GLU A N 1
ATOM 791 C CA . GLU A 1 95 ? 11.629 -14.190 6.960 1.00 88.06 95 GLU A CA 1
ATOM 792 C C . GLU A 1 95 ? 10.573 -14.775 6.001 1.00 88.06 95 GLU A C 1
ATOM 794 O O . GLU A 1 95 ? 10.896 -15.598 5.139 1.00 88.06 95 GLU A O 1
ATOM 799 N N . ILE A 1 96 ? 9.323 -14.309 6.090 1.00 89.00 96 ILE A N 1
ATOM 800 C CA . ILE A 1 96 ? 8.216 -14.744 5.225 1.00 89.00 96 ILE A CA 1
ATOM 801 C C . ILE A 1 96 ? 8.450 -14.346 3.764 1.00 89.00 96 ILE A C 1
ATOM 803 O O . ILE A 1 96 ? 8.042 -15.073 2.857 1.00 89.00 96 ILE A O 1
ATOM 807 N N . SER A 1 97 ? 9.187 -13.260 3.522 1.00 89.88 97 SER A N 1
ATOM 808 C CA . SER A 1 97 ? 9.496 -12.730 2.187 1.00 89.88 97 SER A CA 1
ATOM 809 C C . SER A 1 97 ? 10.114 -13.752 1.228 1.00 89.88 97 SER A C 1
ATOM 811 O O . SER A 1 97 ? 9.903 -13.692 0.015 1.00 89.88 97 SER A O 1
ATOM 813 N N . LYS A 1 98 ? 10.812 -14.765 1.755 1.00 90.00 98 LYS A N 1
ATOM 814 C CA . LYS A 1 98 ? 11.403 -15.867 0.975 1.00 90.00 98 LYS A CA 1
ATOM 815 C C . LYS A 1 98 ? 10.355 -16.735 0.270 1.00 90.00 98 LYS A C 1
ATOM 817 O O . LYS A 1 98 ? 10.667 -17.401 -0.724 1.00 90.00 98 LYS A O 1
ATOM 822 N N . TYR A 1 99 ? 9.128 -16.729 0.779 1.00 92.75 99 TYR A N 1
ATOM 823 C CA . TYR A 1 99 ? 8.033 -17.586 0.336 1.00 92.75 99 TYR A CA 1
ATOM 824 C C . TYR A 1 99 ? 6.962 -16.835 -0.447 1.00 92.75 99 TYR A C 1
ATOM 826 O O . TYR A 1 99 ? 6.147 -17.498 -1.085 1.00 92.75 99 TYR A O 1
ATOM 834 N N . VAL A 1 100 ? 7.020 -15.500 -0.461 1.00 91.00 100 VAL A N 1
ATOM 835 C CA . VAL A 1 100 ? 6.076 -14.658 -1.193 1.00 91.00 100 VAL A CA 1
ATOM 836 C C . VAL A 1 100 ? 6.380 -14.681 -2.692 1.00 91.00 100 VAL A C 1
ATOM 838 O O . VAL A 1 100 ? 7.492 -14.384 -3.142 1.00 91.00 100 VAL A O 1
ATOM 841 N N . ALA A 1 101 ? 5.383 -15.059 -3.482 1.00 89.50 101 ALA A N 1
ATOM 842 C CA . ALA A 1 101 ? 5.395 -15.030 -4.931 1.00 89.50 101 ALA A CA 1
ATOM 843 C C . ALA A 1 101 ? 4.984 -13.646 -5.450 1.00 89.50 101 ALA A C 1
ATOM 845 O O . ALA A 1 101 ? 3.997 -13.066 -5.011 1.00 89.50 101 ALA A O 1
ATOM 846 N N . GLU A 1 102 ? 5.712 -13.151 -6.449 1.00 89.00 102 GLU A N 1
ATOM 847 C CA . GLU A 1 102 ? 5.467 -11.849 -7.083 1.00 89.00 102 GLU A CA 1
ATOM 848 C C . GLU A 1 102 ? 4.046 -11.738 -7.646 1.00 89.00 102 GLU A C 1
ATOM 850 O O . GLU A 1 102 ? 3.215 -11.045 -7.077 1.00 89.00 102 GLU A O 1
ATOM 855 N N . ARG A 1 103 ? 3.728 -12.477 -8.716 1.00 85.62 103 ARG A N 1
ATOM 856 C CA . ARG A 1 103 ? 2.439 -12.338 -9.416 1.00 85.62 103 ARG A CA 1
ATOM 857 C C . ARG A 1 103 ? 1.248 -12.942 -8.684 1.00 85.62 103 ARG A C 1
ATOM 859 O O . ARG A 1 103 ? 0.147 -12.422 -8.771 1.00 85.62 103 ARG A O 1
ATOM 866 N N . LYS A 1 104 ? 1.448 -14.073 -8.002 1.00 88.25 104 LYS A N 1
ATOM 867 C CA . LYS A 1 104 ? 0.340 -14.819 -7.380 1.00 88.25 104 LYS A CA 1
ATOM 868 C C . LYS A 1 104 ? -0.138 -14.210 -6.067 1.00 88.25 104 LYS A C 1
ATOM 870 O O . LYS A 1 104 ? -1.280 -14.442 -5.703 1.00 88.25 104 LYS A O 1
ATOM 875 N N . GLU A 1 105 ? 0.733 -13.489 -5.364 1.00 92.56 105 GLU A N 1
ATOM 876 C CA . GLU A 1 105 ? 0.462 -13.002 -4.011 1.00 92.56 105 GLU A CA 1
ATOM 877 C C . GLU A 1 105 ? 0.727 -11.497 -3.920 1.00 92.56 105 GLU A C 1
ATOM 879 O O . GLU A 1 105 ? -0.220 -10.725 -3.809 1.00 92.56 105 GLU A O 1
ATOM 884 N N . LEU A 1 106 ? 1.988 -11.056 -4.023 1.00 91.56 106 LEU A N 1
ATOM 885 C CA . LEU A 1 106 ? 2.356 -9.657 -3.772 1.00 91.56 106 LEU A CA 1
ATOM 886 C C . LEU A 1 106 ? 1.651 -8.683 -4.722 1.00 91.56 106 LEU A C 1
ATOM 888 O O . LEU A 1 106 ? 1.082 -7.698 -4.270 1.00 91.56 106 LEU A O 1
ATOM 892 N N . HIS A 1 107 ? 1.640 -8.974 -6.021 1.00 88.94 107 HIS A N 1
ATOM 893 C CA . HIS A 1 107 ? 0.934 -8.170 -7.015 1.00 88.94 107 HIS A CA 1
ATOM 894 C C . HIS A 1 107 ? -0.560 -8.068 -6.657 1.00 88.94 107 HIS A C 1
ATOM 896 O O . HIS A 1 107 ? -1.089 -6.967 -6.525 1.00 88.94 107 HIS A O 1
ATOM 902 N N . LYS A 1 108 ? -1.221 -9.198 -6.386 1.00 91.12 108 LYS A N 1
ATOM 903 C CA . LYS A 1 108 ? -2.651 -9.241 -6.038 1.00 91.12 108 LYS A CA 1
ATOM 904 C C . LYS A 1 108 ? -2.997 -8.500 -4.745 1.00 91.12 108 LYS A C 1
ATOM 906 O O . LYS A 1 108 ? -4.061 -7.897 -4.655 1.00 91.12 108 LYS A O 1
ATOM 911 N N . VAL A 1 109 ? -2.089 -8.475 -3.770 1.00 93.50 109 VAL A N 1
ATOM 912 C CA . VAL A 1 109 ? -2.234 -7.621 -2.580 1.00 93.50 109 VAL A CA 1
ATOM 913 C C . VAL A 1 109 ? -2.186 -6.141 -2.962 1.00 93.50 109 VAL A C 1
ATOM 915 O O . VAL A 1 109 ? -3.022 -5.361 -2.512 1.00 93.50 109 VAL A O 1
ATOM 918 N N . LEU A 1 110 ? -1.236 -5.748 -3.812 1.00 92.06 110 LEU A N 1
ATOM 919 C CA . LEU A 1 110 ? -1.019 -4.348 -4.178 1.00 92.06 110 LEU A CA 1
ATOM 920 C C . LEU A 1 110 ? -2.121 -3.772 -5.062 1.00 92.06 110 LEU A C 1
ATOM 922 O O . LEU A 1 110 ? -2.404 -2.585 -4.935 1.00 92.06 110 LEU A O 1
ATOM 926 N N . GLU A 1 111 ? -2.801 -4.590 -5.872 1.00 89.56 111 GLU A N 1
ATOM 927 C CA . GLU A 1 111 ? -4.018 -4.176 -6.591 1.00 89.56 111 GLU A CA 1
ATOM 928 C C . GLU A 1 111 ? -5.081 -3.599 -5.637 1.00 89.56 111 GLU A C 1
ATOM 930 O O . GLU A 1 111 ? -5.821 -2.697 -6.020 1.00 89.56 111 GLU A O 1
ATOM 935 N N . LYS A 1 112 ? -5.125 -4.070 -4.380 1.00 91.44 112 LYS A N 1
ATOM 936 C CA . LYS A 1 112 ? -6.037 -3.576 -3.333 1.00 91.44 112 LYS A CA 1
ATOM 937 C C . LYS A 1 112 ? -5.423 -2.477 -2.449 1.00 91.44 112 LYS A C 1
ATOM 939 O O . LYS A 1 112 ? -6.112 -1.930 -1.595 1.00 91.44 112 LYS A O 1
ATOM 944 N N . MET A 1 113 ? -4.141 -2.148 -2.631 1.00 92.62 113 MET A N 1
ATOM 945 C CA . MET A 1 113 ? -3.375 -1.219 -1.784 1.00 92.62 113 MET A CA 1
ATOM 946 C C . MET A 1 113 ? -2.617 -0.156 -2.602 1.00 92.62 113 MET A C 1
ATOM 948 O O . MET A 1 113 ? -1.503 0.236 -2.252 1.00 92.62 113 MET A O 1
ATOM 952 N N . LEU A 1 114 ? -3.212 0.343 -3.690 1.00 91.31 114 LEU A N 1
ATOM 953 C CA . LEU A 1 114 ? -2.571 1.317 -4.593 1.00 91.31 114 LEU A CA 1
ATOM 954 C C . LEU A 1 114 ? -2.118 2.608 -3.893 1.00 91.31 114 LEU A C 1
ATOM 956 O O . LEU A 1 114 ? -1.137 3.229 -4.305 1.00 91.31 114 LEU A O 1
ATOM 960 N N . TRP A 1 115 ? -2.782 2.971 -2.791 1.00 91.75 115 TRP A N 1
ATOM 961 C CA . TRP A 1 115 ? -2.453 4.139 -1.973 1.00 91.75 115 TRP A CA 1
ATOM 962 C C . TRP A 1 115 ? -1.005 4.137 -1.455 1.00 91.75 115 TRP A C 1
ATOM 964 O O . TRP A 1 115 ? -0.450 5.205 -1.201 1.00 91.75 115 TRP A O 1
ATOM 974 N N . LEU A 1 116 ? -0.356 2.964 -1.363 1.00 93.81 116 LEU A N 1
ATOM 975 C CA . LEU A 1 116 ? 1.062 2.834 -1.002 1.00 93.81 116 LEU A CA 1
ATOM 976 C C . LEU A 1 116 ? 1.988 3.615 -1.942 1.00 93.81 116 LEU A C 1
ATOM 978 O O . LEU A 1 116 ? 3.086 4.012 -1.542 1.00 93.81 116 LEU A O 1
ATOM 982 N N . PHE A 1 117 ? 1.554 3.842 -3.179 1.00 91.06 117 PHE A N 1
ATOM 983 C CA . PHE A 1 117 ? 2.306 4.594 -4.176 1.00 91.06 117 PHE A CA 1
ATOM 984 C C . PHE A 1 117 ? 1.880 6.065 -4.273 1.00 91.06 117 PHE A C 1
ATOM 986 O O . PHE A 1 117 ? 2.585 6.867 -4.881 1.00 91.06 117 PHE A O 1
ATOM 993 N N . GLY A 1 118 ? 0.773 6.440 -3.629 1.00 88.31 118 GLY A N 1
ATOM 994 C CA . GLY A 1 118 ? 0.231 7.795 -3.629 1.00 88.31 118 GLY A CA 1
ATOM 995 C C . GLY A 1 118 ? -1.280 7.815 -3.402 1.00 88.31 118 GLY A C 1
ATOM 996 O O . GLY A 1 118 ? -2.008 6.982 -3.934 1.00 88.31 118 GLY A O 1
ATOM 997 N N . GLU A 1 119 ? -1.766 8.787 -2.627 1.00 83.94 119 GLU A N 1
ATOM 998 C CA . GLU A 1 119 ? -3.201 8.949 -2.337 1.00 83.94 119 GLU A CA 1
ATOM 999 C C . GLU A 1 119 ? -4.021 9.271 -3.592 1.00 83.94 119 GLU A C 1
ATOM 1001 O O . GLU A 1 119 ? -5.197 8.921 -3.664 1.00 83.94 119 GLU A O 1
ATOM 1006 N N . GLN A 1 120 ? -3.399 9.878 -4.608 1.00 81.94 120 GLN A N 1
ATOM 1007 C CA . GLN A 1 120 ? -4.047 10.139 -5.893 1.00 81.94 120 GLN A CA 1
ATOM 1008 C C . GLN A 1 120 ? -4.504 8.860 -6.597 1.00 81.94 120 GLN A C 1
ATOM 1010 O O . GLN A 1 120 ? -5.382 8.929 -7.455 1.00 81.94 120 GLN A O 1
ATOM 1015 N N . TYR A 1 121 ? -3.942 7.704 -6.221 1.00 84.31 121 TYR A N 1
ATOM 1016 C CA . TYR A 1 121 ? -4.240 6.437 -6.872 1.00 84.31 121 TYR A CA 1
ATOM 1017 C C . TYR A 1 121 ? -5.479 5.699 -6.320 1.00 84.31 121 TYR A C 1
ATOM 1019 O O . TYR A 1 121 ? -5.720 4.549 -6.682 1.00 84.31 121 TYR A O 1
ATOM 1027 N N . LEU A 1 122 ? -6.249 6.327 -5.418 1.00 77.75 122 LEU A N 1
ATOM 1028 C CA . LEU A 1 122 ? -7.424 5.725 -4.767 1.00 77.75 122 LEU A CA 1
ATOM 1029 C C . LEU A 1 122 ? -8.725 5.908 -5.562 1.00 77.75 122 LEU A C 1
ATOM 1031 O O . LEU A 1 122 ? -9.338 4.928 -5.969 1.00 77.75 122 LEU A O 1
ATOM 1035 N N . ASP A 1 123 ? -9.148 7.156 -5.782 1.00 63.81 123 ASP A N 1
ATOM 1036 C CA . ASP A 1 123 ? -10.553 7.435 -6.127 1.00 63.81 123 ASP A CA 1
ATOM 1037 C C . ASP A 1 123 ? -10.799 7.722 -7.619 1.00 63.81 123 ASP A C 1
ATOM 1039 O O . ASP A 1 123 ? -11.944 7.881 -8.026 1.00 63.81 123 ASP A O 1
ATOM 1043 N N . ASN A 1 124 ? -9.754 7.824 -8.453 1.00 63.72 124 ASN A N 1
ATOM 1044 C CA . ASN A 1 124 ? -9.869 8.127 -9.894 1.00 63.72 124 ASN A CA 1
ATOM 1045 C C . ASN A 1 124 ? -8.699 7.535 -10.700 1.00 63.72 124 ASN A C 1
ATOM 1047 O O . ASN A 1 124 ? -8.007 8.253 -11.422 1.00 63.72 124 ASN A O 1
ATOM 1051 N N . THR A 1 125 ? -8.416 6.243 -10.516 1.00 75.62 125 THR A N 1
ATOM 1052 C CA . THR A 1 125 ? -7.276 5.580 -11.166 1.00 75.62 125 THR A CA 1
ATOM 1053 C C . THR A 1 125 ? -7.696 4.549 -12.186 1.00 75.62 125 THR A C 1
ATOM 1055 O O . THR A 1 125 ? -8.413 3.601 -11.869 1.00 75.62 125 THR A O 1
ATOM 1058 N N . THR A 1 126 ? -7.164 4.680 -13.399 1.00 80.62 126 THR A N 1
ATOM 1059 C CA . THR A 1 126 ? -7.184 3.580 -14.363 1.00 80.62 126 THR A CA 1
ATOM 1060 C C . THR A 1 126 ? -6.010 2.659 -14.037 1.00 80.62 126 THR A C 1
ATOM 1062 O O . THR A 1 126 ? -4.857 2.982 -14.325 1.00 80.62 126 THR A O 1
ATOM 1065 N N . LEU A 1 127 ? -6.307 1.523 -13.398 1.00 82.94 127 LEU A N 1
ATOM 1066 C CA . LEU A 1 127 ? -5.354 0.441 -13.151 1.00 82.94 127 LEU A CA 1
ATOM 1067 C C . LEU A 1 127 ? -5.367 -0.533 -14.335 1.00 82.94 127 LEU A C 1
ATOM 1069 O O . LEU A 1 127 ? -6.390 -1.146 -14.641 1.00 82.94 127 LEU A O 1
ATOM 1073 N N . LEU A 1 128 ? -4.210 -0.719 -14.967 1.00 83.62 128 LEU A N 1
ATOM 1074 C CA . LEU A 1 128 ? -3.968 -1.774 -15.947 1.00 83.62 128 LEU A CA 1
ATOM 1075 C C . LEU A 1 128 ? -2.867 -2.685 -15.397 1.00 83.62 128 LEU A C 1
ATOM 1077 O O . LEU A 1 128 ? -1.687 -2.340 -15.399 1.00 83.62 128 LEU A O 1
ATOM 1081 N N . SER A 1 129 ? -3.277 -3.842 -14.882 1.00 83.62 129 SER A N 1
ATOM 1082 C CA . SER A 1 129 ? -2.402 -4.819 -14.225 1.00 83.62 129 SER A CA 1
ATOM 1083 C C . SER A 1 129 ? -2.034 -5.968 -15.166 1.00 83.62 129 SER A C 1
ATOM 1085 O O . SER A 1 129 ? -2.875 -6.398 -15.957 1.00 83.62 129 SER A O 1
ATOM 1087 N N . ASP A 1 130 ? -0.786 -6.450 -15.097 1.00 78.88 130 ASP A N 1
ATOM 1088 C CA . ASP A 1 130 ? -0.272 -7.605 -15.857 1.00 78.88 130 ASP A CA 1
ATOM 1089 C C . ASP A 1 130 ? -0.592 -7.502 -17.363 1.00 78.88 130 ASP A C 1
ATOM 1091 O O . ASP A 1 130 ? -0.922 -8.468 -18.059 1.00 78.88 130 ASP A O 1
ATOM 1095 N N . THR A 1 131 ? -0.499 -6.281 -17.885 1.00 81.75 131 THR A N 1
ATOM 1096 C CA . THR A 1 131 ? -0.951 -5.917 -19.229 1.00 81.75 131 THR A CA 1
ATOM 1097 C C . THR A 1 131 ? 0.186 -5.365 -20.070 1.00 81.75 131 THR A C 1
ATOM 1099 O O . THR A 1 131 ? 1.236 -4.935 -19.592 1.00 81.75 131 THR A O 1
ATOM 1102 N N . ASN A 1 132 ? -0.006 -5.442 -21.381 1.00 87.19 132 ASN A N 1
ATOM 1103 C CA . ASN A 1 132 ? 0.981 -4.999 -22.344 1.00 87.19 132 ASN A CA 1
ATOM 1104 C C . ASN A 1 132 ? 1.130 -3.467 -22.332 1.00 87.19 132 ASN A C 1
ATOM 1106 O O . ASN A 1 132 ? 0.148 -2.756 -22.528 1.00 87.19 132 ASN A O 1
ATOM 1110 N N . LEU A 1 133 ? 2.363 -2.976 -22.196 1.00 82.12 133 LEU A N 1
ATOM 1111 C CA . LEU A 1 133 ? 2.665 -1.547 -22.057 1.00 82.12 133 LEU A CA 1
ATOM 1112 C C . LEU A 1 133 ? 2.133 -0.689 -23.218 1.00 82.12 133 LEU A C 1
ATOM 1114 O O . LEU A 1 133 ? 1.563 0.374 -22.994 1.00 82.12 133 LEU A O 1
ATOM 1118 N N . GLU A 1 134 ? 2.282 -1.144 -24.461 1.00 80.38 134 GLU A N 1
ATOM 1119 C CA . GLU A 1 134 ? 1.821 -0.396 -25.639 1.00 80.38 134 GLU A CA 1
ATOM 1120 C C . GLU A 1 134 ? 0.293 -0.348 -25.713 1.00 80.38 134 GLU A C 1
ATOM 1122 O O . GLU A 1 134 ? -0.286 0.687 -26.038 1.00 80.38 134 GLU A O 1
ATOM 1127 N N . ASN A 1 135 ? -0.374 -1.448 -25.351 1.00 82.44 135 ASN A N 1
ATOM 1128 C CA . ASN A 1 135 ? -1.829 -1.461 -25.218 1.00 82.44 135 ASN A CA 1
ATOM 1129 C C . ASN A 1 135 ? -2.305 -0.514 -24.112 1.00 82.44 135 ASN A C 1
ATOM 1131 O O . ASN A 1 135 ? -3.323 0.145 -24.302 1.00 82.44 135 ASN A O 1
ATOM 1135 N N . ASN A 1 136 ? -1.569 -0.423 -23.002 1.00 83.50 136 ASN A N 1
ATOM 1136 C CA . ASN A 1 136 ? -1.900 0.467 -21.891 1.00 83.50 136 ASN A CA 1
ATOM 1137 C C . ASN A 1 136 ? -1.810 1.936 -22.308 1.00 83.50 136 ASN A C 1
ATOM 1139 O O . ASN A 1 136 ? -2.760 2.690 -22.107 1.00 83.50 136 ASN A O 1
ATOM 1143 N N . LEU A 1 137 ? -0.712 2.320 -22.967 1.00 78.62 137 LEU A N 1
ATOM 1144 C CA . LEU A 1 137 ? -0.534 3.672 -23.502 1.00 78.62 137 LEU A CA 1
ATOM 1145 C C . LEU A 1 137 ? -1.588 4.012 -24.561 1.00 78.62 137 LEU A C 1
ATOM 1147 O O . LEU A 1 137 ? -2.144 5.107 -24.537 1.00 78.62 137 LEU A O 1
ATOM 1151 N N . ARG A 1 138 ? -1.897 3.072 -25.463 1.00 81.25 138 ARG A N 1
ATOM 1152 C CA . ARG A 1 138 ? -2.946 3.261 -26.472 1.00 81.25 138 ARG A CA 1
ATOM 1153 C C . ARG A 1 138 ? -4.310 3.486 -25.830 1.00 81.25 138 ARG A C 1
ATOM 1155 O O . ARG A 1 138 ? -4.967 4.462 -26.167 1.00 81.25 138 ARG A O 1
ATOM 1162 N N . LYS A 1 139 ? -4.706 2.618 -24.894 1.00 82.38 139 LYS A N 1
ATOM 1163 C CA . LYS A 1 139 ? -5.983 2.725 -24.180 1.00 82.38 139 LYS A CA 1
ATOM 1164 C C . LYS A 1 139 ? -6.105 4.080 -23.484 1.00 82.38 139 LYS A C 1
ATOM 1166 O O . LYS A 1 139 ? -7.102 4.768 -23.649 1.00 82.38 139 LYS A O 1
ATOM 1171 N N . LEU A 1 140 ? -5.051 4.501 -22.786 1.00 81.12 140 LEU A N 1
ATOM 1172 C CA . LEU A 1 140 ? -5.008 5.802 -22.126 1.00 81.12 140 LEU A CA 1
ATOM 1173 C C . LEU A 1 140 ? -5.145 6.962 -23.122 1.00 81.12 140 LEU A C 1
ATOM 1175 O O . LEU A 1 140 ? -5.880 7.915 -22.870 1.00 81.12 140 LEU A O 1
ATOM 1179 N N . SER A 1 141 ? -4.451 6.882 -24.258 1.00 75.00 141 SER A N 1
ATOM 1180 C CA . SER A 1 141 ? -4.525 7.889 -25.318 1.00 75.00 141 SER A CA 1
ATOM 1181 C C . SER A 1 141 ? -5.934 8.011 -25.906 1.00 75.00 141 SER A C 1
ATOM 1183 O O . SER A 1 141 ? -6.455 9.122 -26.031 1.00 75.00 141 SER A O 1
ATOM 1185 N N . GLU A 1 142 ? -6.574 6.874 -26.189 1.00 79.81 142 GLU A N 1
ATOM 1186 C CA . GLU A 1 142 ? -7.934 6.791 -26.730 1.00 79.81 142 GLU A CA 1
ATOM 1187 C C . GLU A 1 142 ? -8.991 7.297 -25.737 1.00 79.81 142 GLU A C 1
ATOM 1189 O O . GLU A 1 142 ? -9.896 8.033 -26.132 1.00 79.81 142 GLU A O 1
ATOM 1194 N N . GLU A 1 143 ? -8.877 6.924 -24.460 1.00 79.81 143 GLU A N 1
ATOM 1195 C CA . GLU A 1 143 ? -9.883 7.224 -23.433 1.00 79.81 143 GLU A CA 1
ATOM 1196 C C . GLU A 1 143 ? -9.756 8.645 -22.877 1.00 79.81 143 GLU A C 1
ATOM 1198 O O . GLU A 1 143 ? -10.769 9.291 -22.612 1.00 79.81 143 GLU A O 1
ATOM 1203 N N . HIS A 1 144 ? -8.530 9.157 -22.727 1.00 72.69 144 HIS A N 1
ATOM 1204 C CA . HIS A 1 144 ? -8.296 10.348 -21.912 1.00 72.69 144 HIS A CA 1
ATOM 1205 C C . HIS A 1 144 ? -7.664 11.523 -22.671 1.00 72.69 144 HIS A C 1
ATOM 1207 O O . HIS A 1 144 ? -7.840 12.670 -22.252 1.00 72.69 144 HIS A O 1
ATOM 1213 N N . LEU A 1 145 ? -6.932 11.301 -23.768 1.00 66.25 145 LEU A N 1
ATOM 1214 C CA . LEU A 1 145 ? -6.182 12.376 -24.446 1.00 66.25 145 LEU A CA 1
ATOM 1215 C C . LEU A 1 145 ? -6.882 12.963 -25.674 1.00 66.25 145 LEU A C 1
ATOM 1217 O O . LEU A 1 145 ? -6.319 13.847 -26.313 1.00 66.25 145 LEU A O 1
ATOM 1221 N N . ALA A 1 146 ? -8.073 12.469 -26.033 1.00 57.97 146 ALA A N 1
ATOM 1222 C CA . ALA A 1 146 ? -8.795 12.850 -27.256 1.00 57.97 146 ALA A CA 1
ATOM 1223 C C . ALA A 1 146 ? -7.932 12.785 -28.540 1.00 57.97 146 ALA A C 1
ATOM 1225 O O . ALA A 1 146 ? -8.252 13.415 -29.551 1.00 57.97 146 ALA A O 1
ATOM 1226 N N . TYR A 1 147 ? -6.839 12.019 -28.521 1.00 51.03 147 TYR A N 1
ATOM 1227 C CA . TYR A 1 147 ? -5.915 11.919 -29.638 1.00 51.03 147 TYR A CA 1
ATOM 1228 C C . TYR A 1 147 ? -6.446 10.886 -30.633 1.00 51.03 147 TYR A C 1
ATOM 1230 O O . TYR A 1 147 ? -6.472 9.686 -30.366 1.00 51.03 147 TYR A O 1
ATOM 1238 N N . LYS A 1 148 ? -6.878 11.352 -31.808 1.00 51.34 148 LYS A N 1
ATOM 1239 C CA . LYS A 1 148 ? -7.151 10.489 -32.962 1.00 51.34 148 LYS A CA 1
ATOM 1240 C C . LYS A 1 148 ? -6.010 10.644 -33.952 1.00 51.34 148 LYS A C 1
ATOM 1242 O O . LYS A 1 148 ? -5.890 11.684 -34.592 1.00 51.34 148 LYS A O 1
ATOM 1247 N N . ALA A 1 149 ? -5.200 9.599 -34.105 1.00 51.91 149 ALA A N 1
ATOM 1248 C CA . ALA A 1 149 ? -4.162 9.555 -35.127 1.00 51.91 149 ALA A CA 1
ATOM 1249 C C . ALA A 1 149 ? -4.770 9.847 -36.516 1.00 51.91 149 ALA A C 1
ATOM 1251 O O . ALA A 1 149 ? -5.600 9.083 -37.020 1.00 51.91 149 ALA A O 1
ATOM 1252 N N . ASN A 1 150 ? -4.385 10.969 -37.135 1.00 48.25 150 ASN A N 1
ATOM 1253 C CA . ASN A 1 150 ? -4.909 11.386 -38.432 1.00 48.25 150 ASN A CA 1
ATOM 1254 C C . ASN A 1 150 ? -3.980 10.919 -39.559 1.00 48.25 150 ASN A C 1
ATOM 1256 O O . ASN A 1 150 ? -2.888 11.443 -39.771 1.00 48.25 150 ASN A O 1
ATOM 1260 N N . LYS A 1 151 ? -4.446 9.928 -40.322 1.00 46.88 151 LYS A N 1
ATOM 1261 C CA . LYS A 1 151 ? -3.710 9.277 -41.420 1.00 46.88 151 LYS A CA 1
ATOM 1262 C C . LYS A 1 151 ? -3.350 10.237 -42.565 1.00 46.88 151 LYS A C 1
ATOM 1264 O O . LYS A 1 151 ? -2.442 9.944 -43.333 1.00 46.88 151 LYS A O 1
ATOM 1269 N N . LYS A 1 152 ? -4.050 11.374 -42.678 1.00 48.44 152 LYS A N 1
ATOM 1270 C CA . LYS A 1 152 ? -3.803 12.410 -43.697 1.00 48.44 152 LYS A CA 1
ATOM 1271 C C . LYS A 1 152 ? -2.689 13.397 -43.331 1.00 48.44 152 LYS A C 1
ATOM 1273 O O . LYS A 1 152 ? -2.181 14.057 -44.226 1.00 48.44 152 LYS A O 1
ATOM 1278 N N . GLU A 1 153 ? -2.303 13.483 -42.059 1.00 49.31 153 GLU A N 1
ATOM 1279 C CA . GLU A 1 153 ? -1.298 14.443 -41.568 1.00 49.31 153 GLU A CA 1
ATOM 1280 C C . GLU A 1 153 ? 0.103 13.830 -41.417 1.00 49.31 153 GLU A C 1
ATOM 1282 O O . GLU A 1 153 ? 1.013 14.489 -40.935 1.00 49.31 153 GLU A O 1
ATOM 1287 N N . GLY A 1 154 ? 0.301 12.568 -41.817 1.00 40.31 154 GLY A N 1
ATOM 1288 C CA . GLY A 1 154 ? 1.607 11.898 -41.715 1.00 40.31 154 GLY A CA 1
ATOM 1289 C C . GLY A 1 154 ? 2.000 11.472 -40.293 1.00 40.31 154 GLY A C 1
ATOM 1290 O O . GLY A 1 154 ? 3.057 10.882 -40.108 1.00 40.31 154 GLY A O 1
ATOM 1291 N N . ASN A 1 155 ? 1.126 11.674 -39.303 1.00 47.22 155 ASN A N 1
ATOM 1292 C CA . ASN A 1 155 ? 1.357 11.360 -37.884 1.00 47.22 155 ASN A CA 1
ATOM 1293 C C . ASN A 1 155 ? 1.200 9.864 -37.536 1.00 47.22 155 ASN A C 1
ATOM 1295 O O . ASN A 1 155 ? 1.010 9.503 -36.378 1.00 47.22 155 ASN A O 1
ATOM 1299 N N . ILE A 1 156 ? 1.239 8.980 -38.537 1.00 45.09 156 ILE A N 1
ATOM 1300 C CA . ILE A 1 156 ? 1.224 7.528 -38.346 1.00 45.09 156 ILE A CA 1
ATOM 1301 C C . ILE A 1 156 ? 2.573 7.003 -38.813 1.00 45.09 156 ILE A C 1
ATOM 1303 O O . ILE A 1 156 ? 2.820 6.935 -40.015 1.00 45.09 156 ILE A O 1
ATOM 1307 N N . SER A 1 157 ? 3.433 6.621 -37.868 1.00 44.12 157 SER A N 1
ATOM 1308 C CA . SER A 1 157 ? 4.671 5.926 -38.212 1.00 44.12 157 SER A CA 1
ATOM 1309 C C . SER A 1 157 ? 4.319 4.587 -38.866 1.00 44.12 157 SER A C 1
ATOM 1311 O O . SER A 1 157 ? 3.688 3.729 -38.246 1.00 44.12 157 SER A O 1
ATOM 1313 N N . THR A 1 158 ? 4.678 4.420 -40.139 1.00 43.38 158 THR A N 1
ATOM 1314 C CA . THR A 1 158 ? 4.522 3.155 -40.875 1.00 43.38 158 THR A CA 1
ATOM 1315 C C . THR A 1 158 ? 5.570 2.117 -40.476 1.00 43.38 158 THR A C 1
ATOM 1317 O O . THR A 1 158 ? 5.371 0.934 -40.738 1.00 43.38 158 THR A O 1
ATOM 1320 N N . ASP A 1 159 ? 6.616 2.547 -39.770 1.00 44.00 159 ASP A N 1
ATOM 1321 C CA . ASP A 1 159 ? 7.634 1.701 -39.152 1.00 44.00 159 ASP A CA 1
ATOM 1322 C C . ASP A 1 159 ? 7.344 1.561 -37.654 1.00 44.00 159 ASP A C 1
ATOM 1324 O O . ASP A 1 159 ? 8.103 2.020 -36.800 1.00 44.00 159 ASP A O 1
ATOM 1328 N N . LEU A 1 160 ? 6.205 0.951 -37.311 1.00 46.47 160 LEU A N 1
ATOM 1329 C CA . LEU A 1 160 ? 5.992 0.488 -35.941 1.00 46.47 160 LEU A CA 1
ATOM 1330 C C . LEU A 1 160 ? 7.030 -0.615 -35.672 1.00 46.47 160 LEU A C 1
ATOM 1332 O O . LEU A 1 160 ? 6.970 -1.663 -36.330 1.00 46.47 160 LEU A O 1
ATOM 1336 N N . PRO A 1 161 ? 7.986 -0.424 -34.741 1.00 43.19 161 PRO A N 1
ATOM 1337 C CA . PRO A 1 161 ? 8.868 -1.509 -34.343 1.00 43.19 161 PRO A CA 1
ATOM 1338 C C . PRO A 1 161 ? 8.003 -2.690 -33.890 1.00 43.19 161 PRO A C 1
ATOM 1340 O O . PRO A 1 161 ? 6.910 -2.501 -33.356 1.00 43.19 161 PRO A O 1
ATOM 1343 N N . ALA A 1 162 ? 8.463 -3.916 -34.162 1.00 51.44 162 ALA A N 1
ATOM 1344 C CA . ALA A 1 162 ? 7.733 -5.148 -33.868 1.00 51.44 162 ALA A CA 1
ATOM 1345 C C . ALA A 1 162 ? 6.977 -5.058 -32.529 1.00 51.44 162 ALA A C 1
ATOM 1347 O O . ALA A 1 162 ? 7.624 -4.784 -31.517 1.00 51.44 162 ALA A O 1
ATOM 1348 N N . LYS A 1 163 ? 5.644 -5.285 -32.555 1.00 56.53 163 LYS A N 1
ATOM 1349 C CA . LYS A 1 163 ? 4.702 -5.201 -31.412 1.00 56.53 163 LYS A CA 1
ATOM 1350 C C . LYS A 1 163 ? 5.431 -5.286 -30.077 1.00 56.53 163 LYS A C 1
ATOM 1352 O O . LYS A 1 163 ? 5.985 -6.347 -29.755 1.00 56.53 163 LYS A O 1
ATOM 1357 N N . LEU A 1 164 ? 5.433 -4.200 -29.309 1.00 60.34 164 LEU A N 1
ATOM 1358 C CA . LEU A 1 164 ? 6.136 -4.148 -28.036 1.00 60.34 164 LEU A CA 1
ATOM 1359 C C . LEU A 1 164 ? 5.564 -5.250 -27.140 1.00 60.34 164 LEU A C 1
ATOM 1361 O O . LEU A 1 164 ? 4.381 -5.253 -26.843 1.00 60.34 164 LEU A O 1
ATOM 1365 N N . LYS A 1 165 ? 6.374 -6.236 -26.733 1.00 70.25 165 LYS A N 1
ATOM 1366 C CA . LYS A 1 165 ? 5.912 -7.396 -25.930 1.00 70.25 165 LYS A CA 1
ATOM 1367 C C . LYS A 1 165 ? 6.028 -7.199 -24.417 1.00 70.25 165 LYS A C 1
ATOM 1369 O O . LYS A 1 165 ? 5.793 -8.135 -23.662 1.00 70.25 165 LYS A O 1
ATOM 1374 N N . SER A 1 166 ? 6.460 -6.024 -23.978 1.00 77.56 166 SER A N 1
ATOM 1375 C CA . SER A 1 166 ? 6.673 -5.741 -22.560 1.00 77.56 166 SER A CA 1
ATOM 1376 C C . SER A 1 166 ? 5.350 -5.740 -21.800 1.00 77.56 166 SER A C 1
ATOM 1378 O O . SER A 1 166 ? 4.375 -5.147 -22.258 1.00 77.56 166 SER A O 1
ATOM 1380 N N . ILE A 1 167 ? 5.338 -6.412 -20.653 1.00 74.19 167 ILE A N 1
ATOM 1381 C CA . ILE A 1 167 ? 4.202 -6.490 -19.737 1.00 74.19 167 ILE A CA 1
ATOM 1382 C C . ILE A 1 167 ? 4.627 -5.770 -18.469 1.00 74.19 167 ILE A C 1
ATOM 1384 O O . ILE A 1 167 ? 5.661 -6.126 -17.915 1.00 74.19 167 ILE A O 1
ATOM 1388 N N . THR A 1 168 ? 3.864 -4.767 -18.056 1.00 76.25 168 THR A N 1
ATOM 1389 C CA . THR A 1 168 ? 4.069 -4.066 -16.784 1.00 76.25 168 THR A CA 1
ATOM 1390 C C . THR A 1 168 ? 3.254 -4.740 -15.693 1.00 76.25 168 THR A C 1
ATOM 1392 O O . THR A 1 168 ? 2.120 -5.138 -15.970 1.00 76.25 168 THR A O 1
ATOM 1395 N N . ASP A 1 169 ? 3.784 -4.808 -14.470 1.00 73.69 169 ASP A N 1
ATOM 1396 C CA . ASP A 1 169 ? 3.030 -5.367 -13.344 1.00 73.69 169 ASP A CA 1
ATOM 1397 C C . ASP A 1 169 ? 1.860 -4.443 -12.987 1.00 73.69 169 ASP A C 1
ATOM 1399 O O . ASP A 1 169 ? 0.712 -4.821 -13.195 1.00 73.69 169 ASP A O 1
ATOM 1403 N N . LEU A 1 170 ? 2.122 -3.199 -12.569 1.00 84.31 170 LEU A N 1
ATOM 1404 C CA . LEU A 1 170 ? 1.069 -2.195 -12.376 1.00 84.31 170 LEU A CA 1
ATOM 1405 C C . LEU A 1 170 ? 1.319 -0.983 -13.271 1.00 84.31 170 LEU A C 1
ATOM 1407 O O . LEU A 1 170 ? 2.383 -0.368 -13.221 1.00 84.31 170 LEU A O 1
ATOM 1411 N N . PHE A 1 171 ? 0.314 -0.609 -14.054 1.00 87.81 171 PHE A N 1
ATOM 1412 C CA . PHE A 1 171 ? 0.265 0.659 -14.769 1.00 87.81 171 PHE A CA 1
ATOM 1413 C C . PHE A 1 171 ? -0.900 1.469 -14.205 1.00 87.81 171 PHE A C 1
ATOM 1415 O O . PHE A 1 171 ? -2.061 1.091 -14.372 1.00 87.81 171 PHE A O 1
ATOM 1422 N N . LEU A 1 172 ? -0.583 2.551 -13.499 1.00 85.06 172 LEU A N 1
ATOM 1423 C CA . LEU A 1 172 ? -1.551 3.436 -12.864 1.00 85.06 172 LEU A CA 1
ATOM 1424 C C . LEU A 1 172 ? -1.589 4.758 -13.603 1.00 85.06 172 LEU A C 1
ATOM 1426 O O . LEU A 1 172 ? -0.555 5.364 -13.884 1.00 85.06 172 LEU A O 1
ATOM 1430 N N . TYR A 1 173 ? -2.797 5.224 -13.860 1.00 82.81 173 TYR A N 1
ATOM 1431 C CA . TYR A 1 173 ? -3.041 6.540 -14.411 1.00 82.81 173 TYR A CA 1
ATOM 1432 C C . TYR A 1 173 ? -3.894 7.356 -13.452 1.00 82.81 173 TYR A C 1
ATOM 1434 O O . TYR A 1 173 ? -4.972 6.898 -13.077 1.00 82.81 173 TYR A O 1
ATOM 1442 N N . SER A 1 174 ? -3.430 8.555 -13.098 1.00 79.44 174 SER A N 1
ATOM 1443 C CA . SER A 1 174 ? -4.214 9.536 -12.349 1.00 79.44 174 SER A CA 1
ATOM 1444 C C . SER A 1 174 ? -4.461 10.785 -13.197 1.00 79.44 174 SER A C 1
ATOM 1446 O O . SER A 1 174 ? -3.525 11.452 -13.651 1.00 79.44 174 SER A O 1
ATOM 1448 N N . GLU A 1 175 ? -5.738 11.135 -13.374 1.00 66.62 175 GLU A N 1
ATOM 1449 C CA . GLU A 1 175 ? -6.154 12.401 -13.997 1.00 66.62 175 GLU A CA 1
ATOM 1450 C C . GLU A 1 175 ? -5.938 13.615 -13.088 1.00 66.62 175 GLU A C 1
ATOM 1452 O O . GLU A 1 175 ? -5.890 14.744 -13.576 1.00 66.62 175 GLU A O 1
ATOM 1457 N N . LYS A 1 176 ? -5.818 13.392 -11.774 1.00 63.12 176 LYS A N 1
ATOM 1458 C CA . LYS A 1 176 ? -5.690 14.438 -10.756 1.00 63.12 176 LYS A CA 1
ATOM 1459 C C . LYS A 1 176 ? -4.273 14.425 -10.180 1.00 63.12 176 LYS A C 1
ATOM 1461 O O . LYS A 1 176 ? -4.026 13.704 -9.209 1.00 63.12 176 LYS A O 1
ATOM 1466 N N . PRO A 1 177 ? -3.331 15.192 -10.745 1.00 58.50 177 PRO A N 1
ATOM 1467 C CA . PRO A 1 177 ? -2.083 15.467 -10.047 1.00 58.50 177 PRO A CA 1
ATOM 1468 C C . PRO A 1 177 ? -2.387 16.229 -8.745 1.00 58.50 177 PRO A C 1
ATOM 1470 O O . PRO A 1 177 ? -3.192 17.159 -8.744 1.00 58.50 177 PRO A O 1
ATOM 1473 N N . ILE A 1 178 ? -1.768 15.827 -7.631 1.00 55.66 178 ILE A N 1
ATOM 1474 C CA . ILE A 1 178 ? -1.963 16.498 -6.329 1.00 55.66 178 ILE A CA 1
ATOM 1475 C C . ILE A 1 178 ? -1.342 17.905 -6.356 1.00 55.66 178 ILE A C 1
ATOM 1477 O O . ILE A 1 178 ? -1.924 18.823 -5.792 1.00 55.66 178 ILE A O 1
ATOM 1481 N N . ASP A 1 179 ? -0.229 18.080 -7.084 1.00 53.03 179 ASP A N 1
ATOM 1482 C CA . ASP A 1 179 ? 0.568 19.320 -7.115 1.00 53.03 179 ASP A CA 1
ATOM 1483 C C . ASP A 1 179 ? 1.053 19.721 -8.535 1.00 53.03 179 ASP A C 1
ATOM 1485 O O . ASP A 1 179 ? 1.958 20.541 -8.688 1.00 53.03 179 ASP A O 1
ATOM 1489 N N . GLY A 1 180 ? 0.494 19.136 -9.602 1.00 59.72 180 GLY A N 1
ATOM 1490 C CA . GLY A 1 180 ? 0.997 19.273 -10.979 1.00 59.72 180 GLY A CA 1
ATOM 1491 C C . GLY A 1 180 ? -0.027 19.798 -11.989 1.00 59.72 180 GLY A C 1
ATOM 1492 O O . GLY A 1 180 ? -1.228 19.738 -11.774 1.00 59.72 180 GLY A O 1
ATOM 1493 N N . VAL A 1 181 ? 0.452 20.297 -13.133 1.00 57.00 181 VAL A N 1
ATOM 1494 C CA . VAL A 1 181 ? -0.398 20.673 -14.290 1.00 57.00 181 VAL A CA 1
ATOM 1495 C C . VAL A 1 181 ? -0.616 19.479 -15.235 1.00 57.00 181 VAL A C 1
ATOM 1497 O O . VAL A 1 181 ? -1.556 19.455 -16.023 1.00 57.00 181 VAL A O 1
ATOM 1500 N N . ARG A 1 182 ? 0.263 18.476 -15.156 1.00 68.81 182 ARG A N 1
ATOM 1501 C CA . ARG A 1 182 ? 0.347 17.341 -16.081 1.00 68.81 182 ARG A CA 1
ATOM 1502 C C . ARG A 1 182 ? -0.233 16.073 -15.478 1.00 68.81 182 ARG A C 1
ATOM 1504 O O . ARG A 1 182 ? -0.192 15.877 -14.268 1.00 68.81 182 ARG A O 1
ATOM 1511 N N . ARG A 1 183 ? -0.730 15.197 -16.345 1.00 79.06 183 ARG A N 1
ATOM 1512 C CA . ARG A 1 183 ? -1.308 13.909 -15.953 1.00 79.06 183 ARG A CA 1
ATOM 1513 C C . ARG A 1 183 ? -0.200 12.962 -15.496 1.00 79.06 183 ARG A C 1
ATOM 1515 O O . ARG A 1 183 ? 0.843 12.886 -16.147 1.00 79.06 183 ARG A O 1
ATOM 1522 N N . GLU A 1 184 ? -0.429 12.227 -14.413 1.00 85.94 184 GLU A N 1
ATOM 1523 C CA . GLU A 1 184 ? 0.576 11.330 -13.836 1.00 85.94 184 GLU A CA 1
ATOM 1524 C C . GLU A 1 184 ? 0.337 9.886 -14.277 1.00 85.94 184 GLU A C 1
ATOM 1526 O O . GLU A 1 184 ? -0.760 9.340 -14.137 1.00 85.94 184 GLU A O 1
ATOM 1531 N N . ILE A 1 185 ? 1.390 9.263 -14.800 1.00 89.31 185 ILE A N 1
ATOM 1532 C CA . ILE A 1 185 ? 1.439 7.830 -15.073 1.00 89.31 185 ILE A CA 1
ATOM 1533 C C . ILE A 1 185 ? 2.493 7.228 -14.158 1.00 89.31 185 ILE A C 1
ATOM 1535 O O . ILE A 1 185 ? 3.660 7.611 -14.224 1.00 89.31 185 ILE A O 1
ATOM 1539 N N . LEU A 1 186 ? 2.095 6.249 -13.354 1.00 92.06 186 LEU A N 1
ATOM 1540 C CA . LEU A 1 186 ? 3.013 5.445 -12.565 1.00 92.06 186 LEU A CA 1
ATOM 1541 C C . LEU A 1 186 ? 3.089 4.033 -13.133 1.00 92.06 186 LEU A C 1
ATOM 1543 O O . LEU A 1 186 ? 2.096 3.311 -13.180 1.00 92.06 186 LEU A O 1
ATOM 1547 N N . VAL A 1 187 ? 4.290 3.618 -13.515 1.00 93.44 187 VAL A N 1
ATOM 1548 C CA . VAL A 1 187 ? 4.588 2.232 -13.873 1.00 93.44 187 VAL A CA 1
ATOM 1549 C C . VAL A 1 187 ? 5.355 1.601 -12.723 1.00 93.44 187 VAL A C 1
ATOM 1551 O O . VAL A 1 187 ? 6.480 2.000 -12.432 1.00 93.44 187 VAL A O 1
ATOM 1554 N N . VAL A 1 188 ? 4.764 0.605 -12.074 1.00 94.12 188 VAL A N 1
ATOM 1555 C CA . VAL A 1 188 ? 5.417 -0.166 -11.015 1.00 94.12 188 VAL A CA 1
ATOM 1556 C C . VAL A 1 188 ? 5.904 -1.477 -11.614 1.00 94.12 188 VAL A C 1
ATOM 1558 O O . VAL A 1 188 ? 5.104 -2.296 -12.064 1.00 94.12 188 VAL A O 1
ATOM 1561 N N . GLU A 1 189 ? 7.218 -1.671 -11.606 1.00 94.31 189 GLU A N 1
ATOM 1562 C CA . GLU A 1 189 ? 7.849 -2.965 -11.850 1.00 94.31 189 GLU A CA 1
ATOM 1563 C C . GLU A 1 189 ? 8.214 -3.580 -10.502 1.00 94.31 189 GLU A C 1
ATOM 1565 O O . GLU A 1 189 ? 9.010 -3.031 -9.730 1.00 94.31 189 GLU A O 1
ATOM 1570 N N . LEU A 1 190 ? 7.630 -4.733 -10.219 1.00 93.19 190 LEU A N 1
ATOM 1571 C CA . LEU A 1 190 ? 7.806 -5.457 -8.980 1.00 93.19 190 LEU A CA 1
ATOM 1572 C C . LEU A 1 190 ? 8.752 -6.629 -9.194 1.00 93.19 190 LEU A C 1
ATOM 1574 O O . LEU A 1 190 ? 8.826 -7.248 -10.255 1.00 93.19 190 LEU A O 1
ATOM 1578 N N . LYS A 1 191 ? 9.469 -6.974 -8.131 1.00 92.75 191 LYS A N 1
ATOM 1579 C CA . LYS A 1 191 ? 10.101 -8.281 -8.018 1.00 92.75 191 LYS A CA 1
ATOM 1580 C C . LYS A 1 191 ? 9.587 -9.017 -6.801 1.00 92.75 191 LYS A C 1
ATOM 1582 O O . LYS A 1 191 ? 9.254 -8.409 -5.781 1.00 92.75 191 LYS A O 1
ATOM 1587 N N . ALA A 1 192 ? 9.563 -10.347 -6.892 1.00 89.06 192 ALA A N 1
ATOM 1588 C CA . ALA A 1 192 ? 9.384 -11.193 -5.718 1.00 89.06 192 ALA A CA 1
ATOM 1589 C C . ALA A 1 192 ? 10.349 -10.719 -4.614 1.00 89.06 192 ALA A C 1
ATOM 1591 O O . ALA A 1 192 ? 11.524 -10.506 -4.917 1.00 89.06 192 ALA A O 1
ATOM 1592 N N . PRO A 1 193 ? 9.925 -10.623 -3.342 1.00 91.50 193 PRO A N 1
ATOM 1593 C CA . PRO A 1 193 ? 10.762 -10.065 -2.274 1.00 91.50 193 PRO A CA 1
ATOM 1594 C C . PRO A 1 193 ? 12.156 -10.705 -2.151 1.00 91.50 193 PRO A C 1
ATOM 1596 O O . PRO A 1 193 ? 13.150 -10.045 -1.859 1.00 91.50 193 PRO A O 1
ATOM 1599 N N . LYS A 1 194 ? 12.258 -12.006 -2.445 1.00 90.38 194 LYS A N 1
ATOM 1600 C CA . LYS A 1 194 ? 13.522 -12.759 -2.448 1.00 90.38 194 LYS A CA 1
ATOM 1601 C C . LYS A 1 194 ? 14.487 -12.421 -3.595 1.00 90.38 194 LYS A C 1
ATOM 1603 O O . LYS A 1 194 ? 15.650 -12.817 -3.540 1.00 90.38 194 LYS A O 1
ATOM 1608 N N . VAL A 1 195 ? 14.013 -11.773 -4.658 1.00 92.00 195 VAL A N 1
ATOM 1609 C CA . VAL A 1 195 ? 14.788 -11.454 -5.865 1.00 92.00 195 VAL A CA 1
ATOM 1610 C C . VAL A 1 195 ? 15.382 -10.065 -5.704 1.00 92.00 195 VAL A C 1
ATOM 1612 O O . VAL A 1 195 ? 14.662 -9.076 -5.664 1.00 92.00 195 VAL A O 1
ATOM 1615 N N . ARG A 1 196 ? 16.708 -9.967 -5.614 1.00 94.94 196 ARG A N 1
ATOM 1616 C CA . ARG A 1 196 ? 17.384 -8.671 -5.482 1.00 94.94 196 ARG A CA 1
ATOM 1617 C C . ARG A 1 196 ? 17.356 -7.918 -6.806 1.00 94.94 196 ARG A C 1
ATOM 1619 O O . ARG A 1 196 ? 17.570 -8.526 -7.847 1.00 94.94 196 ARG A O 1
ATOM 1626 N N . ILE A 1 197 ? 17.207 -6.599 -6.744 1.00 96.38 197 ILE A N 1
ATOM 1627 C CA . ILE A 1 197 ? 17.409 -5.737 -7.911 1.00 96.38 197 ILE A CA 1
ATOM 1628 C C . ILE A 1 197 ? 18.881 -5.795 -8.308 1.00 96.38 197 ILE A C 1
ATOM 1630 O O . ILE A 1 197 ? 19.766 -5.466 -7.510 1.00 96.38 197 ILE A O 1
ATOM 1634 N N . SER A 1 198 ? 19.125 -6.224 -9.538 1.00 94.94 198 SER A N 1
ATOM 1635 C CA . SER A 1 198 ? 20.423 -6.232 -10.193 1.00 94.94 198 SER A CA 1
ATOM 1636 C C . SER A 1 198 ? 20.381 -5.376 -11.463 1.00 94.94 198 SER A C 1
ATOM 1638 O O . SER A 1 198 ? 19.370 -4.754 -11.800 1.00 94.94 198 SER A O 1
ATOM 1640 N N . HIS A 1 199 ? 21.472 -5.388 -12.224 1.00 94.38 199 HIS A N 1
ATOM 1641 C CA . HIS A 1 199 ? 21.536 -4.747 -13.533 1.00 94.38 199 HIS A CA 1
ATOM 1642 C C . HIS A 1 199 ? 20.497 -5.302 -14.535 1.00 94.38 199 HIS A C 1
ATOM 1644 O O . HIS A 1 199 ? 20.213 -4.655 -15.542 1.00 94.38 199 HIS A O 1
ATOM 1650 N N . ILE A 1 200 ? 19.964 -6.514 -14.316 1.00 93.00 200 ILE A N 1
ATOM 1651 C CA . ILE A 1 200 ? 18.941 -7.122 -15.181 1.00 93.00 200 ILE A CA 1
ATOM 1652 C C . ILE A 1 200 ? 17.625 -6.362 -15.019 1.00 93.00 200 ILE A C 1
ATOM 1654 O O . ILE A 1 200 ? 17.033 -5.918 -16.002 1.00 93.00 200 ILE A O 1
ATOM 1658 N N . GLU A 1 201 ? 17.205 -6.153 -13.775 1.00 94.94 201 GLU A N 1
ATOM 1659 C CA . GLU A 1 201 ? 15.974 -5.444 -13.446 1.00 94.94 201 GLU A CA 1
ATOM 1660 C C . GLU A 1 201 ? 16.079 -3.951 -13.792 1.00 94.94 201 GLU A C 1
ATOM 1662 O O . GLU A 1 201 ? 15.128 -3.378 -14.322 1.00 94.94 201 GLU A O 1
ATOM 1667 N N . LEU A 1 202 ? 17.253 -3.329 -13.604 1.00 95.50 202 LEU A N 1
ATOM 1668 C CA . LEU A 1 202 ? 17.496 -1.959 -14.082 1.00 95.50 202 LEU A CA 1
ATOM 1669 C C . LEU A 1 202 ? 17.318 -1.842 -15.600 1.00 95.50 202 LEU A C 1
ATOM 1671 O O . LEU A 1 202 ? 16.654 -0.923 -16.083 1.00 95.50 202 LEU A O 1
ATOM 1675 N N . ARG A 1 203 ? 17.856 -2.803 -16.366 1.00 94.69 203 ARG A N 1
ATOM 1676 C CA . ARG A 1 203 ? 17.664 -2.855 -17.822 1.00 94.69 203 ARG A CA 1
ATOM 1677 C C . ARG A 1 203 ? 16.193 -3.011 -18.204 1.00 94.69 203 ARG A C 1
ATOM 1679 O O . ARG A 1 203 ? 15.782 -2.462 -19.223 1.00 94.69 203 ARG A O 1
ATOM 1686 N N . GLN A 1 204 ? 15.397 -3.721 -17.406 1.00 89.06 204 GLN A N 1
ATOM 1687 C CA . GLN A 1 204 ? 13.957 -3.837 -17.630 1.00 89.06 204 GLN A CA 1
ATOM 1688 C C . GLN A 1 204 ? 13.238 -2.494 -17.425 1.00 89.06 204 GLN A C 1
ATOM 1690 O O . GLN A 1 204 ? 12.468 -2.091 -18.295 1.00 89.06 204 GLN A O 1
ATOM 1695 N N . ALA A 1 205 ? 13.550 -1.758 -16.354 1.00 94.62 205 ALA A N 1
ATOM 1696 C CA . ALA A 1 205 ? 12.997 -0.419 -16.129 1.00 94.62 205 ALA A CA 1
ATOM 1697 C C . ALA A 1 205 ? 13.399 0.570 -17.243 1.00 94.62 205 ALA A C 1
ATOM 1699 O O . ALA A 1 205 ? 12.546 1.275 -17.785 1.00 94.62 205 ALA A O 1
ATOM 1700 N N . MET A 1 206 ? 14.671 0.560 -17.666 1.00 95.56 206 MET A N 1
ATOM 1701 C CA . MET A 1 206 ? 15.135 1.362 -18.810 1.00 95.56 206 MET A CA 1
ATOM 1702 C C . MET A 1 206 ? 14.429 0.989 -20.111 1.00 95.56 206 MET A C 1
ATOM 1704 O O . MET A 1 206 ? 14.118 1.861 -20.921 1.00 95.56 206 MET A O 1
ATOM 1708 N N . LYS A 1 207 ? 14.153 -0.302 -20.323 1.00 92.19 207 LYS A N 1
ATOM 1709 C CA . LYS A 1 207 ? 13.400 -0.761 -21.490 1.00 92.19 207 LYS A CA 1
ATOM 1710 C C . LYS A 1 207 ? 11.999 -0.151 -21.509 1.00 92.19 207 LYS A C 1
ATOM 1712 O O . LYS A 1 207 ? 11.571 0.265 -22.578 1.00 92.19 207 LYS A O 1
ATOM 1717 N N . TYR A 1 208 ? 11.302 -0.058 -20.376 1.00 90.94 208 TYR A N 1
ATOM 1718 C CA . TYR A 1 208 ? 10.001 0.619 -20.335 1.00 90.94 208 TYR A CA 1
ATOM 1719 C C . TYR A 1 208 ? 10.113 2.102 -20.652 1.00 90.94 208 TYR A C 1
ATOM 1721 O O . TYR A 1 208 ? 9.351 2.578 -21.486 1.00 90.94 208 TYR A O 1
ATOM 1729 N N . ALA A 1 209 ? 11.081 2.809 -20.061 1.00 93.62 209 ALA A N 1
ATOM 1730 C CA . ALA A 1 209 ? 11.299 4.222 -20.365 1.00 93.62 209 ALA A CA 1
ATOM 1731 C C . ALA A 1 209 ? 11.514 4.447 -21.864 1.00 93.62 209 ALA A C 1
ATOM 1733 O O . ALA A 1 209 ? 10.802 5.246 -22.464 1.00 93.62 209 ALA A O 1
ATOM 1734 N N . LYS A 1 210 ? 12.402 3.659 -22.483 1.00 91.31 210 LYS A N 1
ATOM 1735 C CA . LYS A 1 210 ? 12.656 3.716 -23.926 1.00 91.31 210 LYS A CA 1
ATOM 1736 C C . LYS A 1 210 ? 11.392 3.445 -24.748 1.00 91.31 210 LYS A C 1
ATOM 1738 O O . LYS A 1 210 ? 11.115 4.159 -25.700 1.00 91.31 210 LYS A O 1
ATOM 1743 N N . GLN A 1 211 ? 10.607 2.435 -24.382 1.00 88.62 211 GLN A N 1
ATOM 1744 C CA . GLN A 1 211 ? 9.386 2.084 -25.115 1.00 88.62 211 GLN A CA 1
ATOM 1745 C C . GLN A 1 211 ? 8.282 3.132 -24.979 1.00 88.62 211 GLN A C 1
ATOM 1747 O O . GLN A 1 211 ? 7.546 3.365 -25.931 1.00 88.62 211 GLN A O 1
ATOM 1752 N N . ILE A 1 212 ? 8.161 3.759 -23.810 1.00 88.75 212 ILE A N 1
ATOM 1753 C CA . ILE A 1 212 ? 7.241 4.876 -23.584 1.00 88.75 212 ILE A CA 1
ATOM 1754 C C . ILE A 1 212 ? 7.702 6.086 -24.395 1.00 88.75 212 ILE A C 1
ATOM 1756 O O . ILE A 1 212 ? 6.895 6.721 -25.063 1.00 88.75 212 ILE A O 1
ATOM 1760 N N . GLU A 1 213 ? 9.002 6.369 -24.392 1.00 88.50 213 GLU A N 1
ATOM 1761 C CA . GLU A 1 213 ? 9.611 7.447 -25.165 1.00 88.50 213 GLU A CA 1
ATOM 1762 C C . GLU A 1 213 ? 9.447 7.255 -26.679 1.00 88.50 213 GLU A C 1
ATOM 1764 O O . GLU A 1 213 ? 9.149 8.213 -27.381 1.00 88.50 213 GLU A O 1
ATOM 1769 N N . GLU A 1 214 ? 9.556 6.036 -27.197 1.00 86.00 214 GLU A N 1
ATOM 1770 C CA . GLU A 1 214 ? 9.364 5.733 -28.625 1.00 86.00 214 GLU A CA 1
ATOM 1771 C C . GLU A 1 214 ? 7.884 5.554 -29.018 1.00 86.00 214 GLU A C 1
ATOM 1773 O O . GLU A 1 214 ? 7.563 5.451 -30.202 1.00 86.00 214 GLU A O 1
ATOM 1778 N N . SER A 1 215 ? 6.965 5.513 -28.047 1.00 82.25 215 SER A N 1
ATOM 1779 C CA . SER A 1 215 ? 5.544 5.275 -28.302 1.00 82.25 215 SER A CA 1
ATOM 1780 C C . SER A 1 215 ? 4.878 6.468 -28.984 1.00 82.25 215 SER A C 1
ATOM 1782 O O . SER A 1 215 ? 4.935 7.597 -28.495 1.00 82.25 215 SER A O 1
ATOM 1784 N N . ALA A 1 216 ? 4.125 6.190 -30.051 1.00 81.12 216 ALA A N 1
ATOM 1785 C CA . ALA A 1 216 ? 3.264 7.173 -30.711 1.00 81.12 216 ALA A CA 1
ATOM 1786 C C . ALA A 1 216 ? 2.112 7.676 -29.814 1.00 81.12 216 ALA A C 1
ATOM 1788 O O . ALA A 1 216 ? 1.470 8.668 -30.141 1.00 81.12 216 ALA A O 1
ATOM 1789 N N . PHE A 1 217 ? 1.841 6.993 -28.696 1.00 81.00 217 PHE A N 1
ATOM 1790 C CA . PHE A 1 217 ? 0.780 7.345 -27.747 1.00 81.00 217 PHE A CA 1
ATOM 1791 C C . PHE A 1 217 ? 1.271 8.197 -26.567 1.00 81.00 217 PHE A C 1
ATOM 1793 O O . PHE A 1 217 ? 0.464 8.588 -25.723 1.00 81.00 217 PHE A O 1
ATOM 1800 N N . TYR A 1 218 ? 2.576 8.470 -26.475 1.00 83.06 218 TYR A N 1
ATOM 1801 C CA . TYR A 1 218 ? 3.113 9.399 -25.482 1.00 83.06 218 TYR A CA 1
ATOM 1802 C C . TYR A 1 218 ? 2.667 10.835 -25.792 1.00 83.06 218 TYR A C 1
ATOM 1804 O O . TYR A 1 218 ? 2.745 11.272 -26.939 1.00 83.06 218 TYR A O 1
ATOM 1812 N N . SER A 1 219 ? 2.267 11.587 -24.763 1.00 82.62 219 SER A N 1
ATOM 1813 C CA . SER A 1 219 ? 1.977 13.025 -24.855 1.00 82.62 219 SER A CA 1
ATOM 1814 C C . SER A 1 219 ? 2.905 13.826 -23.942 1.00 82.62 219 SER A C 1
ATOM 1816 O O . SER A 1 219 ? 3.246 13.377 -22.850 1.00 82.62 219 SER A O 1
ATOM 1818 N N . GLU A 1 220 ? 3.284 15.035 -24.360 1.00 83.00 220 GLU A N 1
ATOM 1819 C CA . GLU A 1 220 ? 4.084 15.975 -23.557 1.00 83.00 220 GLU A CA 1
ATOM 1820 C C . GLU A 1 220 ? 3.355 16.473 -22.298 1.00 83.00 220 GLU A C 1
ATOM 1822 O O . GLU A 1 220 ? 3.995 16.919 -21.344 1.00 83.00 220 GLU A O 1
ATOM 1827 N N . ASP A 1 221 ? 2.029 16.326 -22.259 1.00 80.31 221 ASP A N 1
ATOM 1828 C CA . ASP A 1 221 ? 1.196 16.622 -21.090 1.00 80.31 221 ASP A CA 1
ATOM 1829 C C . ASP A 1 221 ? 1.241 15.519 -20.018 1.00 80.31 221 ASP A C 1
ATOM 1831 O O . ASP A 1 221 ? 0.562 15.619 -18.991 1.00 80.31 221 ASP A O 1
ATOM 1835 N N . MET A 1 222 ? 2.011 14.450 -20.246 1.00 84.25 222 MET A N 1
ATOM 1836 C CA . MET A 1 222 ? 2.214 13.364 -19.290 1.00 84.25 222 MET A CA 1
ATOM 1837 C C . MET A 1 222 ? 3.517 13.521 -18.525 1.00 84.25 222 MET A C 1
ATOM 1839 O O . MET A 1 222 ? 4.565 13.815 -19.095 1.00 84.25 222 MET A O 1
ATOM 1843 N N . ASN A 1 223 ? 3.459 13.183 -17.243 1.00 88.94 223 ASN A N 1
ATOM 1844 C CA . ASN A 1 223 ? 4.627 12.872 -16.439 1.00 88.94 223 ASN A CA 1
ATOM 1845 C C . ASN A 1 223 ? 4.600 11.379 -16.115 1.00 88.94 223 ASN A C 1
ATOM 1847 O O . ASN A 1 223 ? 3.696 10.900 -15.431 1.00 88.94 223 ASN A O 1
ATOM 1851 N N . VAL A 1 224 ? 5.589 10.642 -16.614 1.00 91.75 224 VAL A N 1
ATOM 1852 C CA . VAL A 1 224 ? 5.711 9.202 -16.396 1.00 91.75 224 VAL A CA 1
ATOM 1853 C C . VAL A 1 224 ? 6.775 8.947 -15.339 1.00 91.75 224 VAL A C 1
ATOM 1855 O O . VAL A 1 224 ? 7.954 9.253 -15.526 1.00 91.75 224 VAL A O 1
ATOM 1858 N N . HIS A 1 225 ? 6.372 8.330 -14.238 1.00 94.00 225 HIS A N 1
ATOM 1859 C CA . HIS A 1 225 ? 7.279 7.813 -13.228 1.00 94.00 225 HIS A CA 1
ATOM 1860 C C . HIS A 1 225 ? 7.293 6.292 -13.304 1.00 94.00 225 HIS A C 1
ATOM 1862 O O . HIS A 1 225 ? 6.258 5.640 -13.248 1.00 94.00 225 HIS A O 1
ATOM 1868 N N . ILE A 1 226 ? 8.473 5.709 -13.454 1.00 96.69 226 ILE A N 1
ATOM 1869 C CA . ILE A 1 226 ? 8.677 4.268 -13.372 1.00 96.69 226 ILE A CA 1
ATOM 1870 C C . ILE A 1 226 ? 9.350 3.990 -12.035 1.00 96.69 226 ILE A C 1
ATOM 1872 O O . ILE A 1 226 ? 10.3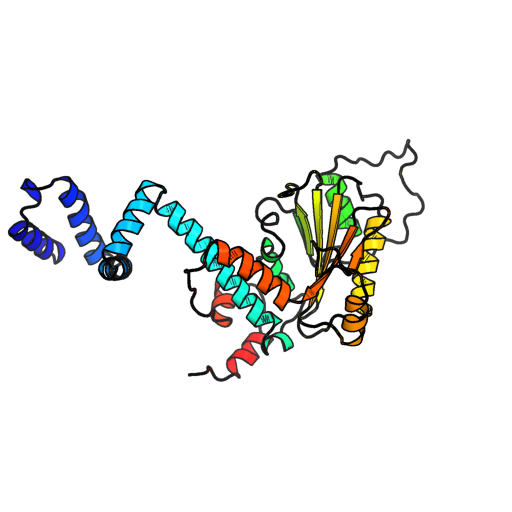98 4.562 -11.732 1.00 96.69 226 ILE A O 1
ATOM 1876 N N . ILE A 1 227 ? 8.776 3.098 -11.240 1.00 96.94 227 ILE A N 1
ATOM 1877 C CA . ILE A 1 227 ? 9.371 2.654 -9.985 1.00 96.94 227 ILE A CA 1
ATOM 1878 C C . ILE A 1 227 ? 9.690 1.167 -10.067 1.00 96.94 227 ILE A C 1
ATOM 1880 O O . ILE A 1 227 ? 8.830 0.343 -10.363 1.00 96.94 227 ILE A O 1
ATOM 1884 N N . LEU A 1 228 ? 10.950 0.829 -9.812 1.00 97.69 228 LEU A N 1
ATOM 1885 C CA . LEU A 1 228 ? 11.409 -0.547 -9.685 1.00 97.69 228 LEU A CA 1
ATOM 1886 C C . LEU A 1 228 ? 11.556 -0.883 -8.204 1.00 97.69 228 LEU A C 1
ATOM 1888 O O . LEU A 1 228 ? 12.325 -0.221 -7.498 1.00 97.69 228 LEU A O 1
ATOM 1892 N N . ILE A 1 229 ? 10.843 -1.912 -7.741 1.00 97.25 229 ILE A N 1
ATOM 1893 C CA . ILE A 1 229 ? 10.759 -2.244 -6.316 1.00 97.25 229 ILE A CA 1
ATOM 1894 C C . ILE A 1 229 ? 11.092 -3.708 -6.053 1.00 97.25 229 ILE A C 1
ATOM 1896 O O . ILE A 1 229 ? 10.561 -4.622 -6.679 1.00 97.25 229 ILE A O 1
ATOM 1900 N N . SER A 1 230 ? 11.934 -3.926 -5.046 1.00 95.31 230 SER A N 1
ATOM 1901 C CA . SER A 1 230 ? 12.125 -5.226 -4.403 1.00 95.31 230 SER A CA 1
ATOM 1902 C C . SER A 1 230 ? 12.498 -5.038 -2.934 1.00 95.31 230 SER A C 1
ATOM 1904 O O . SER A 1 230 ? 12.572 -3.917 -2.446 1.00 95.31 230 SER A O 1
ATOM 1906 N N . SER A 1 231 ? 12.747 -6.104 -2.183 1.00 94.56 231 SER A N 1
ATOM 1907 C CA . SER A 1 231 ? 13.188 -5.986 -0.790 1.00 94.56 231 SER A CA 1
ATOM 1908 C C . SER A 1 231 ? 14.657 -5.595 -0.675 1.00 94.56 231 SER A C 1
ATOM 1910 O O . SER A 1 231 ? 15.030 -4.857 0.234 1.00 94.56 231 SER A O 1
ATOM 1912 N N . GLU A 1 232 ? 15.494 -6.027 -1.619 1.00 95.06 232 GLU A N 1
ATOM 1913 C CA . GLU A 1 232 ? 16.934 -5.783 -1.592 1.00 95.06 232 GLU A CA 1
ATOM 1914 C C . GLU A 1 232 ? 17.504 -5.414 -2.962 1.00 95.06 232 GLU A C 1
ATOM 1916 O O . GLU A 1 232 ? 16.953 -5.744 -4.010 1.00 95.06 232 GLU A O 1
ATOM 1921 N N . ILE A 1 233 ? 18.657 -4.747 -2.932 1.00 96.25 233 ILE A N 1
ATOM 1922 C CA . ILE A 1 233 ? 19.439 -4.366 -4.115 1.00 96.25 233 ILE A CA 1
ATOM 1923 C C . ILE A 1 233 ? 20.805 -5.054 -4.005 1.00 96.25 233 ILE A C 1
ATOM 1925 O O . ILE A 1 233 ? 21.376 -5.123 -2.908 1.00 96.25 233 ILE A O 1
ATOM 1929 N N . SER A 1 234 ? 21.321 -5.592 -5.111 1.00 96.69 234 SER A N 1
ATOM 1930 C CA . SER A 1 234 ? 22.647 -6.219 -5.159 1.00 96.69 234 SER A CA 1
ATOM 1931 C C . SER A 1 234 ? 23.751 -5.215 -4.789 1.00 96.69 234 SER A C 1
ATOM 1933 O O . SER A 1 234 ? 23.574 -4.005 -4.919 1.00 96.69 234 SER A O 1
ATOM 1935 N N . ASN A 1 235 ? 24.904 -5.695 -4.315 1.00 96.31 235 ASN A N 1
ATOM 1936 C CA . ASN A 1 235 ? 26.005 -4.804 -3.923 1.00 96.31 235 ASN A CA 1
ATOM 1937 C C . ASN A 1 235 ? 26.563 -4.015 -5.115 1.00 96.31 235 ASN A C 1
ATOM 1939 O O . ASN A 1 235 ? 26.823 -2.822 -4.991 1.00 96.31 235 ASN A O 1
ATOM 1943 N N . GLU A 1 236 ? 26.686 -4.670 -6.268 1.00 93.88 236 GLU A N 1
ATOM 1944 C CA . GLU A 1 236 ? 27.120 -4.053 -7.525 1.00 93.88 236 GLU A CA 1
ATOM 1945 C C . GLU A 1 236 ? 26.166 -2.931 -7.943 1.00 93.88 236 GLU A C 1
ATOM 1947 O O . GLU A 1 236 ? 26.586 -1.803 -8.185 1.00 93.88 236 GLU A O 1
ATOM 1952 N N . THR A 1 237 ? 24.860 -3.204 -7.928 1.00 95.06 237 THR A N 1
ATOM 1953 C CA . THR A 1 237 ? 23.852 -2.205 -8.284 1.00 95.06 237 THR A CA 1
ATOM 1954 C C . THR A 1 237 ? 23.757 -1.094 -7.236 1.00 95.06 237 THR A C 1
ATOM 1956 O O . THR A 1 237 ? 23.593 0.067 -7.591 1.00 95.06 237 THR A O 1
ATOM 1959 N N . LYS A 1 238 ? 23.936 -1.389 -5.940 1.00 95.12 238 LYS A N 1
ATOM 1960 C CA . LYS A 1 238 ? 24.051 -0.352 -4.896 1.00 95.12 238 LYS A CA 1
ATOM 1961 C C . LYS A 1 238 ? 25.227 0.589 -5.172 1.00 95.12 238 LYS A C 1
ATOM 1963 O O . LYS A 1 238 ? 25.073 1.795 -5.000 1.00 95.12 238 LYS A O 1
ATOM 1968 N N . TYR A 1 239 ? 26.378 0.056 -5.589 1.00 94.56 239 TYR A N 1
ATOM 1969 C CA . TYR A 1 239 ? 27.547 0.862 -5.940 1.00 94.56 239 TYR A CA 1
ATOM 1970 C C . TYR A 1 239 ? 27.247 1.801 -7.118 1.00 94.56 239 TYR A C 1
ATOM 1972 O O . TYR A 1 239 ? 27.473 3.003 -6.998 1.00 94.56 239 TYR A O 1
ATOM 1980 N N . GLU A 1 240 ? 26.647 1.280 -8.194 1.00 93.44 240 GLU A N 1
ATOM 1981 C CA . GLU A 1 240 ? 26.201 2.074 -9.351 1.00 93.44 240 GLU A CA 1
ATOM 1982 C C . GLU A 1 240 ? 25.241 3.199 -8.931 1.00 93.44 240 GLU A C 1
ATOM 1984 O O . GLU A 1 240 ? 25.504 4.372 -9.190 1.00 93.44 240 GLU A O 1
ATOM 1989 N N . LEU A 1 241 ? 24.174 2.867 -8.194 1.00 94.19 241 LEU A N 1
ATOM 1990 C CA . LEU A 1 241 ? 23.153 3.829 -7.758 1.00 94.19 241 LEU A CA 1
ATOM 1991 C C . LEU A 1 241 ? 23.689 4.914 -6.816 1.00 94.19 241 LEU A C 1
ATOM 1993 O O . LEU A 1 241 ? 23.133 6.012 -6.753 1.00 94.19 241 LEU A O 1
ATOM 1997 N N . ASN A 1 242 ? 24.734 4.617 -6.045 1.00 92.88 242 ASN A N 1
ATOM 1998 C CA . ASN A 1 242 ? 25.367 5.589 -5.155 1.00 92.88 242 ASN A CA 1
ATOM 1999 C C . ASN A 1 242 ? 26.280 6.565 -5.905 1.00 92.88 242 ASN A C 1
ATOM 2001 O O . ASN A 1 242 ? 26.486 7.675 -5.421 1.00 92.88 242 ASN A O 1
ATOM 2005 N N . GLY A 1 243 ? 26.799 6.175 -7.073 1.00 92.06 243 GLY A N 1
ATOM 2006 C CA . GLY A 1 243 ? 27.573 7.059 -7.947 1.00 92.06 243 GLY A CA 1
ATOM 2007 C C . GLY A 1 243 ? 26.722 8.103 -8.678 1.00 92.06 243 GLY A C 1
ATOM 2008 O O . GLY A 1 243 ? 27.258 9.081 -9.197 1.00 92.06 243 GLY A O 1
ATOM 2009 N N . ILE A 1 244 ? 25.399 7.929 -8.707 1.00 94.19 244 ILE A N 1
ATOM 2010 C CA . ILE A 1 244 ? 24.472 8.829 -9.396 1.00 94.19 244 ILE A CA 1
ATOM 2011 C C . ILE A 1 244 ? 24.206 10.069 -8.539 1.00 94.19 244 ILE A C 1
ATOM 2013 O O . ILE A 1 244 ? 23.849 9.981 -7.361 1.00 94.19 244 ILE A O 1
ATOM 2017 N N . LYS A 1 245 ? 24.320 11.254 -9.150 1.00 91.81 245 LYS A N 1
ATOM 2018 C CA . LYS A 1 245 ? 23.930 12.515 -8.514 1.00 91.81 245 LYS A CA 1
ATOM 2019 C C . LYS A 1 245 ? 22.405 12.595 -8.430 1.00 91.81 245 LYS A C 1
ATOM 2021 O O . LYS A 1 245 ? 21.730 12.829 -9.426 1.00 91.81 245 LYS A O 1
ATOM 2026 N N . LYS A 1 246 ? 21.872 12.423 -7.224 1.00 91.44 246 LYS A N 1
ATOM 2027 C CA . LYS A 1 246 ? 20.427 12.406 -6.973 1.00 91.44 246 LYS A CA 1
ATOM 2028 C C . LYS A 1 246 ? 19.869 13.827 -6.814 1.00 91.44 246 LYS A C 1
ATOM 2030 O O . LYS A 1 246 ? 20.465 14.620 -6.075 1.00 91.44 246 LYS A O 1
ATOM 2035 N N . PRO A 1 247 ? 18.731 14.159 -7.449 1.00 90.06 247 PRO A N 1
ATOM 2036 C CA . PRO A 1 247 ? 17.979 15.368 -7.134 1.00 90.06 247 PRO A CA 1
ATOM 2037 C C . PRO A 1 247 ? 17.582 15.382 -5.654 1.00 90.06 247 PRO A C 1
ATOM 2039 O O . PRO A 1 247 ? 17.252 14.338 -5.090 1.00 90.06 247 PRO A O 1
ATOM 2042 N N . ARG A 1 248 ? 17.572 16.562 -5.019 1.00 84.31 248 ARG A N 1
ATOM 2043 C CA . ARG A 1 248 ? 17.200 16.691 -3.593 1.00 84.31 248 ARG A CA 1
ATOM 2044 C C . ARG A 1 248 ? 15.805 16.140 -3.299 1.00 84.31 248 ARG A C 1
ATOM 2046 O O . ARG A 1 248 ? 15.586 15.569 -2.238 1.00 84.31 248 ARG A O 1
ATOM 2053 N N . GLU A 1 249 ? 14.894 16.310 -4.246 1.00 84.56 249 GLU A N 1
ATOM 2054 C CA . GLU A 1 249 ? 13.486 15.932 -4.124 1.00 84.56 249 GLU A CA 1
ATOM 2055 C C . GLU A 1 249 ? 13.246 14.435 -4.384 1.00 84.56 249 GLU A C 1
ATOM 2057 O O . GLU A 1 249 ? 12.221 13.903 -3.971 1.00 84.56 249 GLU A O 1
ATOM 2062 N N . ASN A 1 250 ? 14.200 13.723 -5.003 1.00 87.44 250 ASN A N 1
ATOM 2063 C CA . ASN A 1 250 ? 14.073 12.299 -5.322 1.00 87.44 250 ASN A CA 1
ATOM 2064 C C . ASN A 1 250 ? 15.321 11.506 -4.883 1.00 87.44 250 ASN A C 1
ATOM 2066 O O . ASN A 1 250 ? 16.220 11.239 -5.687 1.00 87.44 250 ASN A O 1
ATOM 2070 N N . PRO A 1 251 ? 15.383 11.061 -3.614 1.00 89.44 251 PRO A N 1
ATOM 2071 C CA . PRO A 1 251 ? 16.513 10.282 -3.098 1.00 89.44 251 PRO A CA 1
ATOM 2072 C C . PRO A 1 251 ? 16.599 8.855 -3.673 1.00 89.44 251 PRO A C 1
ATOM 2074 O O . PRO A 1 251 ? 17.588 8.153 -3.438 1.00 89.44 251 PRO A O 1
ATOM 2077 N N . TYR A 1 252 ? 15.586 8.419 -4.423 1.00 94.94 252 TYR A N 1
ATOM 2078 C CA . TYR A 1 252 ? 15.512 7.103 -5.061 1.00 94.94 252 TYR A CA 1
ATOM 2079 C C . TYR A 1 252 ? 15.776 7.168 -6.567 1.00 94.94 252 TYR A C 1
ATOM 2081 O O . TYR A 1 252 ? 15.572 6.180 -7.265 1.00 94.94 252 TYR A O 1
ATOM 2089 N N . PHE A 1 253 ? 16.207 8.328 -7.066 1.00 96.50 253 PHE A N 1
ATOM 2090 C CA . PHE A 1 253 ? 16.472 8.576 -8.474 1.00 96.50 253 PHE A CA 1
ATOM 2091 C C . PHE A 1 253 ? 17.502 7.602 -9.056 1.00 96.50 253 PHE A C 1
ATOM 2093 O O . PHE A 1 253 ? 18.556 7.367 -8.458 1.00 96.50 253 PHE A O 1
ATOM 2100 N N . TYR A 1 254 ? 17.193 7.092 -10.248 1.00 96.69 254 TYR A N 1
ATOM 2101 C CA . TYR A 1 254 ? 18.118 6.344 -11.093 1.00 96.69 254 TYR A CA 1
ATOM 2102 C C . TYR A 1 254 ? 18.400 7.084 -12.400 1.00 96.69 254 TYR A C 1
ATOM 2104 O O . TYR A 1 254 ? 19.557 7.305 -12.743 1.00 96.69 254 TYR A O 1
ATOM 2112 N N . TRP A 1 255 ? 17.354 7.484 -13.120 1.00 96.62 255 TRP A N 1
ATOM 2113 C CA . TRP A 1 255 ? 17.497 8.069 -14.449 1.00 96.62 255 TRP A CA 1
ATOM 2114 C C . TRP A 1 255 ? 16.304 8.960 -14.799 1.00 96.62 255 TRP A C 1
ATOM 2116 O O . TRP A 1 255 ? 15.208 8.762 -14.278 1.00 96.62 255 TRP A O 1
ATOM 2126 N N . GLN A 1 256 ? 16.503 9.918 -15.700 1.00 95.19 256 GLN A N 1
ATOM 2127 C CA . GLN A 1 256 ? 15.448 10.738 -16.292 1.00 95.19 256 GLN A CA 1
ATOM 2128 C C . GLN A 1 256 ? 15.788 11.035 -17.755 1.00 95.19 256 GLN A C 1
ATOM 2130 O O . GLN A 1 256 ? 16.962 11.220 -18.080 1.00 95.19 256 GLN A O 1
ATOM 2135 N N . SER A 1 257 ? 14.770 11.077 -18.619 1.00 93.44 257 SER A N 1
ATOM 2136 C CA . SER A 1 257 ? 14.944 11.495 -20.014 1.00 93.44 257 SER A CA 1
ATOM 2137 C C . SER A 1 257 ? 15.243 12.992 -20.076 1.00 93.44 257 SER A C 1
ATOM 2139 O O . SER A 1 257 ? 14.605 13.797 -19.398 1.00 93.44 257 SER A O 1
ATOM 2141 N N . GLU A 1 258 ? 16.209 13.368 -20.910 1.00 90.25 258 GLU A N 1
ATOM 2142 C CA . GLU A 1 258 ? 16.509 14.773 -21.201 1.00 90.25 258 GLU A CA 1
ATOM 2143 C C . GLU A 1 258 ? 15.478 15.397 -22.154 1.00 90.25 258 GLU A C 1
ATOM 2145 O O . GLU A 1 258 ? 15.290 16.610 -22.148 1.00 90.25 258 GLU A O 1
ATOM 2150 N N . ALA A 1 259 ? 14.800 14.574 -22.962 1.00 87.62 259 ALA A N 1
ATOM 2151 C CA . ALA A 1 259 ? 13.858 15.024 -23.984 1.00 87.62 259 ALA A CA 1
ATOM 2152 C C . ALA A 1 259 ? 12.394 14.950 -23.529 1.00 87.62 259 ALA A C 1
ATOM 2154 O O . ALA A 1 259 ? 11.562 15.730 -23.988 1.00 87.62 259 ALA A O 1
ATOM 2155 N N . LYS A 1 260 ? 12.060 14.001 -22.647 1.00 90.00 260 LYS A N 1
ATOM 2156 C CA . LYS A 1 260 ? 10.683 13.695 -22.239 1.00 90.00 260 LYS A CA 1
ATOM 2157 C C . LYS A 1 260 ? 10.535 13.651 -20.726 1.00 90.00 260 LYS A C 1
ATOM 2159 O O . LYS A 1 260 ? 11.485 13.428 -19.984 1.00 90.00 260 LYS A O 1
ATOM 2164 N N . SER A 1 261 ? 9.312 13.818 -20.238 1.00 91.12 261 SER A N 1
ATOM 2165 C CA . SER A 1 261 ? 9.008 13.813 -18.804 1.00 91.12 261 SER A CA 1
ATOM 2166 C C . SER A 1 261 ? 8.846 12.391 -18.272 1.00 91.12 261 SER A C 1
ATOM 2168 O O . SER A 1 261 ? 7.786 11.996 -17.799 1.00 91.12 261 SER A O 1
ATOM 2170 N N . ILE A 1 262 ? 9.930 11.618 -18.370 1.00 94.44 262 ILE A N 1
ATOM 2171 C CA . ILE A 1 262 ? 10.022 10.226 -17.926 1.00 94.44 262 ILE A CA 1
ATOM 2172 C C . ILE A 1 262 ? 11.133 10.127 -16.884 1.00 94.44 262 ILE A C 1
ATOM 2174 O O . ILE A 1 262 ? 12.265 10.526 -17.146 1.00 94.44 262 ILE A O 1
ATOM 2178 N N . THR A 1 263 ? 10.824 9.595 -15.704 1.00 95.94 263 THR A N 1
ATOM 2179 C CA . THR A 1 263 ? 11.787 9.389 -14.610 1.00 95.94 263 THR A CA 1
ATOM 2180 C C . THR A 1 263 ? 11.722 7.954 -14.110 1.00 95.94 263 THR A C 1
ATOM 2182 O O . THR A 1 263 ? 10.645 7.369 -14.049 1.00 95.94 263 THR A O 1
ATOM 2185 N N . ILE A 1 264 ? 12.862 7.393 -13.714 1.00 97.62 264 ILE A N 1
ATOM 2186 C CA . ILE A 1 264 ? 12.969 6.083 -13.076 1.00 97.62 264 ILE A CA 1
ATOM 2187 C C . ILE A 1 264 ? 13.503 6.256 -11.654 1.00 97.62 264 ILE A C 1
ATOM 2189 O O . ILE A 1 264 ? 14.550 6.876 -11.441 1.00 97.62 264 ILE A O 1
ATOM 2193 N N . SER A 1 265 ? 12.817 5.642 -10.692 1.00 97.56 265 SER A N 1
ATOM 2194 C CA . SER A 1 265 ? 13.302 5.470 -9.324 1.00 97.56 265 SER A CA 1
ATOM 2195 C C . SER A 1 265 ? 13.464 3.994 -8.970 1.00 97.56 265 SER A C 1
ATOM 2197 O O . SER A 1 265 ? 12.700 3.138 -9.411 1.00 97.56 265 SER A O 1
ATOM 2199 N N . VAL A 1 266 ? 14.450 3.699 -8.127 1.00 97.88 266 VAL A N 1
ATOM 2200 C CA . VAL A 1 266 ? 14.743 2.349 -7.634 1.00 97.88 266 VAL A CA 1
ATOM 2201 C C . VAL A 1 266 ? 14.586 2.344 -6.121 1.00 97.88 266 VAL A C 1
ATOM 2203 O O . VAL A 1 266 ? 15.281 3.074 -5.410 1.00 97.88 266 VAL A O 1
ATOM 2206 N N . MET A 1 267 ? 13.656 1.534 -5.621 1.00 97.19 267 MET A N 1
ATOM 2207 C CA . MET A 1 267 ? 13.234 1.567 -4.223 1.00 97.19 267 MET A CA 1
ATOM 2208 C C . MET A 1 267 ? 13.254 0.180 -3.592 1.00 97.19 267 MET A C 1
ATOM 2210 O O . MET A 1 267 ? 13.011 -0.837 -4.236 1.00 97.19 267 MET A O 1
ATOM 2214 N N . ARG A 1 268 ? 13.515 0.148 -2.285 1.00 97.31 268 ARG A N 1
ATOM 2215 C CA . ARG A 1 268 ? 13.262 -1.027 -1.455 1.00 97.31 268 ARG A CA 1
ATOM 2216 C C . ARG A 1 268 ? 11.878 -0.958 -0.826 1.00 97.31 268 ARG A C 1
ATOM 2218 O O . ARG A 1 268 ? 11.451 0.130 -0.441 1.00 97.31 268 ARG A O 1
ATOM 2225 N N . TRP A 1 269 ? 11.240 -2.103 -0.595 1.00 97.12 269 TRP A N 1
ATOM 2226 C CA . TRP A 1 269 ? 9.984 -2.169 0.166 1.00 97.12 269 TRP A CA 1
ATOM 2227 C C . TRP A 1 269 ? 10.073 -1.447 1.510 1.00 97.12 269 TRP A C 1
ATOM 2229 O O . TRP A 1 269 ? 9.222 -0.618 1.814 1.00 97.12 269 TRP A O 1
ATOM 2239 N N . ALA A 1 270 ? 11.164 -1.649 2.255 1.00 96.56 270 ALA A N 1
ATOM 2240 C CA . ALA A 1 270 ? 11.407 -0.944 3.514 1.00 96.56 270 ALA A CA 1
ATOM 2241 C C . ALA A 1 270 ? 11.362 0.591 3.368 1.00 96.56 270 ALA A C 1
ATOM 2243 O O . ALA A 1 270 ? 10.927 1.285 4.279 1.00 96.56 270 ALA A O 1
ATOM 2244 N N . GLN A 1 271 ? 11.781 1.137 2.221 1.00 96.25 271 GLN A N 1
ATOM 2245 C CA . GLN A 1 271 ? 11.730 2.577 1.958 1.00 96.25 271 GLN A CA 1
ATOM 2246 C C . GLN A 1 271 ? 10.306 3.037 1.633 1.00 96.25 271 GLN A C 1
ATOM 2248 O O . GLN A 1 271 ? 9.874 4.046 2.178 1.00 96.25 271 GLN A O 1
ATOM 2253 N N . VAL A 1 272 ? 9.568 2.298 0.797 1.00 95.94 272 VAL A N 1
ATOM 2254 C CA . VAL A 1 272 ? 8.152 2.589 0.492 1.00 95.94 272 VAL A CA 1
ATOM 2255 C C . VAL A 1 272 ? 7.314 2.580 1.772 1.00 95.94 272 VAL A C 1
ATOM 2257 O O . VAL A 1 272 ? 6.539 3.504 2.020 1.00 95.94 272 VAL A O 1
ATOM 2260 N N . ILE A 1 273 ? 7.515 1.569 2.617 1.00 96.12 273 ILE A N 1
ATOM 2261 C CA . ILE A 1 273 ? 6.824 1.426 3.900 1.00 96.12 273 ILE A CA 1
ATOM 2262 C C . ILE A 1 273 ? 7.180 2.589 4.827 1.00 96.12 273 ILE A C 1
ATOM 2264 O O . ILE A 1 273 ? 6.284 3.249 5.342 1.00 96.12 273 ILE A O 1
ATOM 2268 N N . GLU A 1 274 ? 8.469 2.883 5.008 1.00 94.19 274 GLU A N 1
ATOM 2269 C CA . GLU A 1 274 ? 8.926 3.961 5.891 1.00 94.19 274 GLU A CA 1
ATOM 2270 C C . GLU A 1 274 ? 8.392 5.335 5.459 1.00 94.19 274 GLU A C 1
ATOM 2272 O O . GLU A 1 274 ? 7.958 6.126 6.297 1.00 94.19 274 GLU A O 1
ATOM 2277 N N . LEU A 1 275 ? 8.365 5.625 4.154 1.00 92.69 275 LEU A N 1
ATOM 2278 C CA . LEU A 1 275 ? 7.790 6.871 3.638 1.00 92.69 275 LEU A CA 1
ATOM 2279 C C . LEU A 1 275 ? 6.310 7.000 3.997 1.00 92.69 275 LEU A C 1
ATOM 2281 O O . LEU A 1 275 ? 5.882 8.055 4.464 1.00 92.69 275 LEU A O 1
ATOM 2285 N N . ASN A 1 276 ? 5.530 5.936 3.812 1.00 93.56 276 ASN A N 1
ATOM 2286 C CA . ASN A 1 276 ? 4.106 5.953 4.131 1.00 93.56 276 ASN A CA 1
ATOM 2287 C C . ASN A 1 276 ? 3.852 5.969 5.642 1.00 93.56 276 ASN A C 1
ATOM 2289 O O . ASN A 1 276 ? 2.989 6.718 6.097 1.00 93.56 276 ASN A O 1
ATOM 2293 N N . LYS A 1 277 ? 4.658 5.258 6.442 1.00 91.56 277 LYS A N 1
ATOM 2294 C CA . LYS A 1 277 ? 4.628 5.356 7.910 1.00 91.56 277 LYS A CA 1
ATOM 2295 C C . LYS A 1 277 ? 4.863 6.794 8.373 1.00 91.56 277 LYS A C 1
ATOM 2297 O O . LYS A 1 277 ? 4.143 7.264 9.247 1.00 91.56 277 LYS A O 1
ATOM 2302 N N . ARG A 1 278 ? 5.803 7.527 7.761 1.00 89.38 278 ARG A N 1
ATOM 2303 C CA . ARG A 1 278 ? 6.043 8.954 8.058 1.00 89.38 278 ARG A CA 1
ATOM 2304 C C . ARG A 1 278 ? 4.887 9.861 7.638 1.00 89.38 278 ARG A C 1
ATOM 2306 O O . ARG A 1 278 ? 4.546 10.782 8.372 1.00 89.38 278 ARG A O 1
ATOM 2313 N N . LYS A 1 279 ? 4.275 9.613 6.476 1.00 87.56 279 LYS A N 1
ATOM 2314 C CA . LYS A 1 279 ? 3.087 10.366 6.035 1.00 87.56 279 LYS A CA 1
ATOM 2315 C C . LYS A 1 279 ? 1.917 10.158 6.998 1.00 87.56 279 LYS A C 1
ATOM 2317 O O . LYS A 1 279 ? 1.277 11.121 7.408 1.00 87.56 279 LYS A O 1
ATOM 2322 N N . LEU A 1 280 ? 1.675 8.914 7.410 1.00 87.50 280 LEU A N 1
ATOM 2323 C CA . LEU A 1 280 ? 0.611 8.587 8.358 1.00 87.50 280 LEU A CA 1
ATOM 2324 C C . LEU A 1 280 ? 0.925 9.048 9.779 1.00 87.50 280 LEU A C 1
ATOM 2326 O O . LEU A 1 280 ? 0.004 9.442 10.486 1.00 87.50 280 LEU A O 1
ATOM 2330 N N . SER A 1 281 ? 2.188 9.048 10.216 1.00 81.25 281 SER A N 1
ATOM 2331 C CA . SER A 1 281 ? 2.534 9.493 11.570 1.00 81.25 281 SER A CA 1
ATOM 2332 C C . SER A 1 281 ? 2.158 10.958 11.795 1.00 81.25 281 SER A C 1
ATOM 2334 O O . SER A 1 281 ? 1.668 11.295 12.871 1.00 81.25 281 SER A O 1
ATOM 2336 N N . TYR A 1 282 ? 2.234 11.810 10.766 1.00 73.88 282 TYR A N 1
ATOM 2337 C CA . TYR A 1 282 ? 1.696 13.172 10.836 1.00 73.88 282 TYR A CA 1
ATOM 2338 C C . TYR A 1 282 ? 0.207 13.204 11.230 1.00 73.88 282 TYR A C 1
ATOM 2340 O O . TYR A 1 282 ? -0.187 13.997 12.085 1.00 73.88 282 TYR A O 1
ATOM 2348 N N . LEU A 1 283 ? -0.601 12.298 10.672 1.00 71.44 283 LEU A N 1
ATOM 2349 C CA . LEU A 1 283 ? -2.032 12.163 10.975 1.00 71.44 283 LEU A CA 1
ATOM 2350 C C . LEU A 1 283 ? -2.296 11.418 12.297 1.00 71.44 283 LEU A C 1
ATOM 2352 O O . LEU A 1 283 ? -3.363 11.553 12.890 1.00 71.44 283 LEU A O 1
ATOM 2356 N N . SER A 1 284 ? -1.326 10.625 12.759 1.00 65.12 284 SER A N 1
ATOM 2357 C CA . SER A 1 284 ? -1.567 9.472 13.626 1.00 65.12 284 SER A CA 1
ATOM 2358 C C . SER A 1 284 ? -0.499 9.258 14.709 1.00 65.12 284 SER A C 1
ATOM 2360 O O . SER A 1 284 ? -0.337 8.158 15.226 1.00 65.12 284 SER A O 1
ATOM 2362 N N . ASN A 1 285 ? 0.242 10.295 15.119 1.00 63.09 285 ASN A N 1
ATOM 2363 C CA . ASN A 1 285 ? 1.372 10.164 16.063 1.00 63.09 285 ASN A CA 1
ATOM 2364 C C . ASN A 1 285 ? 1.033 9.483 17.410 1.00 63.09 285 ASN A C 1
ATOM 2366 O O . ASN A 1 285 ? 1.935 9.128 18.167 1.00 63.09 285 ASN A O 1
ATOM 2370 N N . LYS A 1 286 ? -0.253 9.340 17.756 1.00 68.44 286 LYS A N 1
ATOM 2371 C CA . LYS A 1 286 ? -0.718 8.730 19.012 1.00 68.44 286 LYS A CA 1
ATOM 2372 C C . LYS A 1 286 ? -1.587 7.488 18.835 1.00 68.44 286 LYS A C 1
ATOM 2374 O O . LYS A 1 286 ? -1.855 6.825 19.835 1.00 68.44 286 LYS A O 1
ATOM 2379 N N . LEU A 1 287 ? -2.046 7.187 17.624 1.00 76.31 287 LEU A N 1
ATOM 2380 C CA . LEU A 1 287 ? -2.876 6.013 17.383 1.00 76.31 287 LEU A CA 1
ATOM 2381 C C . LEU A 1 287 ? -1.944 4.810 17.250 1.00 76.31 287 LEU A C 1
ATOM 2383 O O . LEU A 1 287 ? -1.045 4.778 16.413 1.00 76.31 287 LEU A O 1
ATOM 2387 N N . LYS A 1 288 ? -2.131 3.838 18.137 1.00 74.00 288 LYS A N 1
ATOM 2388 C CA . LYS A 1 288 ? -1.404 2.573 18.109 1.00 74.00 288 LYS A CA 1
ATOM 2389 C C . LYS A 1 288 ? -2.376 1.499 17.663 1.00 74.00 288 LYS A C 1
ATOM 2391 O O . LYS A 1 288 ? -3.353 1.241 18.365 1.00 74.00 288 LYS A O 1
ATOM 2396 N N . ILE A 1 289 ? -2.106 0.903 16.511 1.00 82.56 289 ILE A N 1
ATOM 2397 C CA . ILE A 1 289 ? -2.783 -0.325 16.105 1.00 82.56 289 ILE A CA 1
ATOM 2398 C C . ILE A 1 289 ? -2.172 -1.517 16.848 1.00 82.56 289 ILE A C 1
ATOM 2400 O O . ILE A 1 289 ? -1.074 -1.423 17.405 1.00 82.56 289 ILE A O 1
ATOM 2404 N N . LYS A 1 290 ? -2.918 -2.618 16.908 1.00 81.25 290 LYS A N 1
ATOM 2405 C CA . LYS A 1 290 ? -2.384 -3.899 17.379 1.00 81.25 290 LYS A CA 1
ATOM 2406 C C . LYS A 1 290 ? -1.520 -4.513 16.277 1.00 81.25 290 LYS A C 1
ATOM 2408 O O . LYS A 1 290 ? -1.737 -4.206 15.111 1.00 81.25 290 LYS A O 1
ATOM 2413 N N . ASP A 1 291 ? -0.594 -5.385 16.669 1.00 84.38 291 ASP A N 1
ATOM 2414 C CA . ASP A 1 291 ? 0.181 -6.188 15.719 1.00 84.38 291 ASP A CA 1
ATOM 2415 C C . ASP A 1 291 ? -0.770 -7.006 14.827 1.00 84.38 291 ASP A C 1
ATOM 2417 O O . ASP A 1 291 ? -1.726 -7.620 15.307 1.00 84.38 291 ASP A O 1
ATOM 2421 N N . VAL A 1 292 ? -0.523 -6.976 13.523 1.00 88.50 292 VAL A N 1
ATOM 2422 C CA . VAL A 1 292 ? -1.340 -7.611 12.490 1.00 88.50 292 VAL A CA 1
ATOM 2423 C C . VAL A 1 292 ? -0.974 -9.083 12.362 1.00 88.50 292 VAL A C 1
ATOM 2425 O O . VAL A 1 292 ? 0.111 -9.439 11.891 1.00 88.50 292 VAL A O 1
ATOM 2428 N N . ASN A 1 293 ? -1.905 -9.973 12.694 1.00 91.19 293 ASN A N 1
ATOM 2429 C CA . ASN A 1 293 ? -1.747 -11.385 12.378 1.00 91.19 293 ASN A CA 1
ATOM 2430 C C . ASN A 1 293 ? -1.943 -11.609 10.868 1.00 91.19 293 ASN A C 1
ATOM 2432 O O . ASN A 1 293 ? -2.991 -11.301 10.301 1.00 91.19 293 ASN A O 1
ATOM 2436 N N . ILE A 1 294 ? -0.921 -12.162 10.214 1.00 88.69 294 ILE A N 1
ATOM 2437 C CA . ILE A 1 294 ? -0.899 -12.370 8.759 1.00 88.69 294 ILE A CA 1
ATOM 2438 C C . ILE A 1 294 ? -2.012 -13.323 8.321 1.00 88.69 294 ILE A C 1
ATOM 2440 O O . ILE A 1 294 ? -2.668 -13.057 7.320 1.00 88.69 294 ILE A O 1
ATOM 2444 N N . ASP A 1 295 ? -2.255 -14.408 9.060 1.00 89.75 295 ASP A N 1
ATOM 2445 C CA . ASP A 1 295 ? -3.293 -15.378 8.707 1.00 89.75 295 ASP A CA 1
ATOM 2446 C C . ASP A 1 295 ? -4.697 -14.774 8.852 1.00 89.75 295 ASP A C 1
ATOM 2448 O O . ASP A 1 295 ? -5.541 -14.980 7.978 1.00 89.75 295 ASP A O 1
ATOM 2452 N N . GLU A 1 296 ? -4.944 -13.991 9.907 1.00 91.00 296 GLU A N 1
ATOM 2453 C CA . GLU A 1 296 ? -6.218 -13.281 10.098 1.00 91.00 296 GLU A CA 1
ATOM 2454 C C . GLU A 1 296 ? -6.462 -12.271 8.974 1.00 91.00 296 GLU A C 1
ATOM 2456 O O . GLU A 1 296 ? -7.518 -12.305 8.343 1.00 91.00 296 GLU A O 1
ATOM 2461 N N . LYS A 1 297 ? -5.455 -11.447 8.658 1.00 91.81 297 LYS A N 1
ATOM 2462 C CA . LYS A 1 297 ? -5.520 -10.439 7.592 1.00 91.81 297 LYS A CA 1
ATOM 2463 C C . LYS A 1 297 ? -5.721 -11.064 6.211 1.00 91.81 297 LYS A C 1
ATOM 2465 O O . LYS A 1 297 ? -6.492 -10.543 5.408 1.00 91.81 297 LYS A O 1
ATOM 2470 N N . ILE A 1 298 ? -5.072 -12.201 5.926 1.00 92.38 298 ILE A N 1
ATOM 2471 C CA . ILE A 1 298 ? -5.317 -12.944 4.683 1.00 92.38 298 ILE A CA 1
ATOM 2472 C C . ILE A 1 298 ? -6.767 -13.430 4.643 1.00 92.38 298 ILE A C 1
ATOM 2474 O O . ILE A 1 298 ? -7.419 -13.292 3.618 1.00 92.38 298 ILE A O 1
ATOM 2478 N N . ASN A 1 299 ? -7.289 -13.996 5.733 1.00 91.06 299 ASN A N 1
ATOM 2479 C CA . ASN A 1 299 ? -8.660 -14.507 5.749 1.00 91.06 299 ASN A CA 1
ATOM 2480 C C . ASN A 1 299 ? -9.717 -13.399 5.632 1.00 91.06 299 ASN A C 1
ATOM 2482 O O . ASN A 1 299 ? -10.760 -13.642 5.029 1.00 91.06 299 ASN A O 1
ATOM 2486 N N . SER A 1 300 ? -9.470 -12.214 6.195 1.00 91.31 300 SER A N 1
ATOM 2487 C CA . SER A 1 300 ? -10.425 -11.105 6.149 1.00 91.31 300 SER A CA 1
ATOM 2488 C C . SER A 1 300 ? -10.405 -10.371 4.807 1.00 91.31 300 SER A C 1
ATOM 2490 O O . SER A 1 300 ? -11.455 -10.168 4.204 1.00 91.31 300 SER A O 1
ATOM 2492 N N . ASP A 1 301 ? -9.218 -10.007 4.316 1.00 91.81 301 ASP A N 1
ATOM 2493 C CA . ASP A 1 301 ? -9.074 -9.019 3.237 1.00 91.81 301 ASP A CA 1
ATOM 2494 C C . ASP A 1 301 ? -8.617 -9.636 1.904 1.00 91.81 301 ASP A C 1
ATOM 2496 O O . ASP A 1 301 ? -8.797 -9.051 0.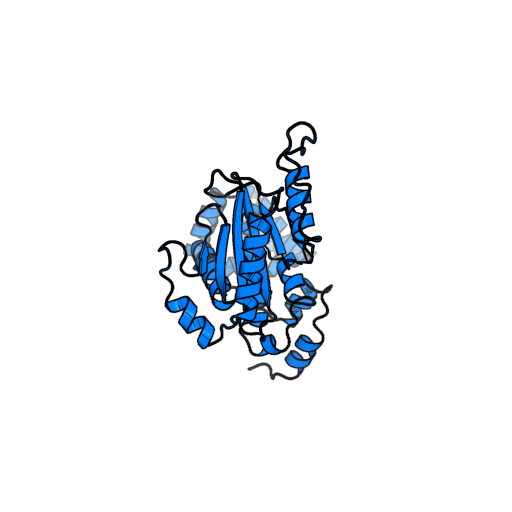830 1.00 91.81 301 ASP A O 1
ATOM 2500 N N . PHE A 1 302 ? -8.006 -10.822 1.964 1.00 92.44 302 PHE A N 1
ATOM 2501 C CA . PHE A 1 302 ? -7.320 -11.464 0.839 1.00 92.44 302 PHE A CA 1
ATOM 2502 C C . PHE A 1 302 ? -7.674 -12.950 0.710 1.00 92.44 302 PHE A C 1
ATOM 2504 O O . PHE A 1 302 ? -6.839 -13.760 0.305 1.00 92.44 302 PHE A O 1
ATOM 2511 N N . SER A 1 303 ? -8.902 -13.328 1.077 1.00 90.56 303 SER A N 1
ATOM 2512 C CA . SER A 1 303 ? -9.356 -14.727 1.077 1.00 90.56 303 SER A CA 1
ATOM 2513 C C . SER A 1 303 ? -9.401 -15.349 -0.323 1.00 90.56 303 SER A C 1
ATOM 2515 O O . SER A 1 303 ? -9.353 -16.569 -0.467 1.00 90.56 303 SER A O 1
ATOM 2517 N N . ASP A 1 304 ? -9.440 -14.503 -1.348 1.00 90.00 304 ASP A N 1
ATOM 2518 C CA . ASP A 1 304 ? -9.353 -14.808 -2.773 1.00 90.00 304 ASP A CA 1
ATOM 2519 C C . ASP A 1 304 ? -7.919 -15.080 -3.267 1.00 90.00 304 ASP A C 1
ATOM 2521 O O . ASP A 1 304 ? -7.738 -15.594 -4.373 1.00 90.00 304 ASP A O 1
ATOM 2525 N N . ILE A 1 305 ? -6.892 -14.773 -2.467 1.00 91.19 305 ILE A N 1
ATOM 2526 C CA . ILE A 1 305 ? -5.480 -14.943 -2.829 1.00 91.19 305 ILE A CA 1
ATOM 2527 C C . ILE A 1 305 ? -4.905 -16.212 -2.179 1.00 91.19 305 ILE A C 1
ATOM 2529 O O . ILE A 1 305 ? -4.964 -16.417 -0.966 1.00 91.19 305 ILE A O 1
ATOM 2533 N N . GLY A 1 306 ? -4.287 -17.074 -2.992 1.00 90.06 306 GLY A N 1
ATOM 2534 C CA . GLY A 1 306 ? -3.703 -18.341 -2.540 1.00 90.06 306 GLY A CA 1
ATOM 2535 C C . GLY A 1 306 ? -2.330 -18.187 -1.875 1.00 90.06 306 GLY A C 1
ATOM 2536 O O . GLY A 1 306 ? -1.315 -18.240 -2.563 1.00 90.06 306 GLY A O 1
ATOM 2537 N N . PHE A 1 307 ? -2.303 -18.080 -0.542 1.00 90.31 307 PHE A N 1
ATOM 2538 C CA . PHE A 1 307 ? -1.091 -17.941 0.289 1.00 90.31 307 PHE A CA 1
ATOM 2539 C C . PHE A 1 307 ? -0.526 -19.267 0.846 1.00 90.31 307 PHE A C 1
ATOM 2541 O O . PHE A 1 307 ? 0.010 -19.319 1.957 1.00 90.31 307 PHE A O 1
ATOM 2548 N N . ASP A 1 308 ? -0.649 -20.380 0.117 1.00 89.56 308 ASP A N 1
ATOM 2549 C CA . ASP A 1 308 ? -0.388 -21.731 0.652 1.00 89.56 308 ASP A CA 1
ATOM 2550 C C . ASP A 1 308 ? 1.021 -21.904 1.243 1.00 89.56 308 ASP A C 1
ATOM 2552 O O . ASP A 1 308 ? 1.201 -22.505 2.308 1.00 89.56 308 ASP A O 1
ATOM 2556 N N . LYS A 1 309 ? 2.041 -21.352 0.572 1.00 87.19 309 LYS A N 1
ATOM 2557 C CA . LYS A 1 309 ? 3.437 -21.448 1.027 1.00 87.19 309 LYS A CA 1
ATOM 2558 C C . LYS A 1 309 ? 3.686 -20.601 2.266 1.00 87.19 309 LYS A C 1
ATOM 2560 O O . LYS A 1 309 ? 4.336 -21.079 3.194 1.00 87.19 309 LYS A O 1
ATOM 2565 N N . VAL A 1 310 ? 3.145 -19.384 2.294 1.00 88.44 310 VAL A N 1
ATOM 2566 C CA . VAL A 1 310 ? 3.234 -18.484 3.450 1.00 88.44 310 VAL A CA 1
ATOM 2567 C C . VAL A 1 310 ? 2.557 -19.125 4.664 1.00 88.44 310 VAL A C 1
ATOM 2569 O O . VAL A 1 310 ? 3.195 -19.281 5.703 1.00 88.44 310 VAL A O 1
ATOM 2572 N N . ARG A 1 311 ? 1.329 -19.634 4.504 1.00 88.19 311 ARG A N 1
ATOM 2573 C CA . ARG A 1 311 ? 0.581 -20.354 5.551 1.00 88.19 311 ARG A CA 1
ATOM 2574 C C . ARG A 1 311 ? 1.324 -21.579 6.072 1.00 88.19 311 ARG A C 1
ATOM 2576 O O . ARG A 1 311 ? 1.368 -21.827 7.276 1.00 88.19 311 ARG A O 1
ATOM 2583 N N . SER A 1 312 ? 1.943 -22.357 5.180 1.00 87.56 312 SER A N 1
ATOM 2584 C CA . SER A 1 312 ? 2.736 -23.519 5.590 1.00 87.56 312 SER A CA 1
ATOM 2585 C C . SER A 1 312 ? 3.942 -23.139 6.453 1.00 87.56 312 SER A C 1
ATOM 2587 O O . SER A 1 312 ? 4.380 -23.975 7.244 1.00 87.56 312 SER A O 1
ATOM 2589 N N . VAL A 1 313 ? 4.513 -21.948 6.269 1.00 86.19 313 VAL A N 1
ATOM 2590 C CA . VAL A 1 313 ? 5.656 -21.467 7.054 1.00 86.19 313 VAL A CA 1
ATOM 2591 C C . VAL A 1 313 ? 5.183 -20.875 8.375 1.00 86.19 313 VAL A C 1
ATOM 2593 O O . VAL A 1 313 ? 5.766 -21.203 9.402 1.00 86.19 313 VAL A O 1
ATOM 2596 N N . LEU A 1 314 ? 4.085 -20.115 8.380 1.00 84.94 314 LEU A N 1
ATOM 2597 C CA . LEU A 1 314 ? 3.481 -19.569 9.602 1.00 84.94 314 LEU A CA 1
ATOM 2598 C C . LEU A 1 314 ? 3.155 -20.658 10.629 1.00 84.94 314 LEU A C 1
ATOM 2600 O O . LEU A 1 314 ? 3.490 -20.517 11.797 1.00 84.94 314 LEU A O 1
ATOM 2604 N N . ARG A 1 315 ? 2.630 -21.807 10.183 1.00 78.88 315 ARG A N 1
ATOM 2605 C CA . ARG A 1 315 ? 2.365 -22.972 11.053 1.00 78.88 315 ARG A CA 1
ATOM 2606 C C . ARG A 1 315 ? 3.620 -23.625 11.647 1.00 78.88 315 ARG A C 1
ATOM 2608 O O . ARG A 1 315 ? 3.501 -24.423 12.572 1.00 78.88 315 ARG A O 1
ATOM 2615 N N . LYS A 1 316 ? 4.802 -23.363 11.081 1.00 69.69 316 LYS A N 1
ATOM 2616 C CA . LYS A 1 316 ? 6.087 -23.952 11.501 1.00 69.69 316 LYS A CA 1
ATOM 2617 C C . LYS A 1 316 ? 6.921 -23.011 12.369 1.00 69.69 316 LYS A C 1
ATOM 2619 O O . LYS A 1 316 ? 7.854 -23.479 13.015 1.00 69.69 316 LYS A O 1
ATOM 2624 N N . VAL A 1 317 ? 6.626 -21.712 12.363 1.00 57.06 317 VAL A N 1
ATOM 2625 C CA . VAL A 1 317 ? 7.311 -20.729 13.206 1.00 57.06 317 VAL A CA 1
ATOM 2626 C C . VAL A 1 317 ? 6.607 -20.711 14.568 1.00 57.06 317 VAL A C 1
ATOM 2628 O O . VAL A 1 317 ? 5.398 -20.489 14.607 1.00 57.06 317 VAL A O 1
ATOM 2631 N N . PRO A 1 318 ? 7.308 -20.967 15.690 1.00 48.38 318 PRO A N 1
ATOM 2632 C CA . PRO A 1 318 ? 6.703 -20.857 17.012 1.00 48.38 318 PRO A CA 1
ATOM 2633 C C . PRO A 1 318 ? 6.237 -19.417 17.223 1.00 48.38 318 PRO A C 1
ATOM 2635 O O . PRO A 1 318 ? 7.011 -18.489 16.990 1.00 48.38 318 PRO A O 1
ATOM 2638 N N . ILE A 1 319 ? 4.995 -19.228 17.670 1.00 45.84 319 ILE A N 1
ATOM 2639 C CA . ILE A 1 319 ? 4.523 -17.919 18.131 1.00 45.84 319 ILE A CA 1
ATOM 2640 C C . ILE A 1 319 ? 5.418 -17.538 19.323 1.00 45.84 319 ILE A C 1
ATOM 2642 O O . ILE A 1 319 ? 5.455 -18.306 20.291 1.00 45.84 319 ILE A O 1
ATOM 2646 N N . PRO A 1 320 ? 6.178 -16.427 19.272 1.00 40.12 320 PRO A N 1
ATOM 2647 C CA . PRO A 1 320 ? 6.892 -15.946 20.447 1.00 40.12 320 PRO A CA 1
ATOM 2648 C C . PRO A 1 320 ? 5.863 -15.668 21.551 1.00 40.12 320 PRO A C 1
ATOM 2650 O O . PRO A 1 320 ? 4.880 -14.974 21.291 1.00 40.12 320 PRO A O 1
ATOM 2653 N N . GLN A 1 321 ? 6.059 -16.269 22.729 1.00 34.72 321 GLN A N 1
ATOM 2654 C CA . GLN A 1 321 ? 5.231 -16.022 23.917 1.00 34.72 321 GLN A CA 1
ATOM 2655 C C . GLN A 1 321 ? 5.378 -14.591 24.425 1.00 34.72 321 GLN A C 1
ATOM 2657 O O . GLN A 1 321 ? 6.521 -14.074 24.385 1.00 34.72 321 GLN A O 1
#